Protein AF-A0A7S3BEL1-F1 (afdb_monomer_lite)

Secondary structure (DSSP, 8-state):
-PPPP---S---EEE-SS--EEEETTEEEEEEPTT-HHHHHHH---S-S-HHHHHHHHHHS---BTTB--GGG-----HHHHHHHHHHHHHHHHTS-TTT----HHHHHHHHHHHHTTSS---SPP--S---BTTB-PPPHHHHHHHHHHHHHHHHHHHHHS-HHHHHHHHHHHHHHH--SSS-HHHHHHHHHHHHHHHTTSS---HHHHHHHHHHTTSHHHHHHHHHHHHHHHHHHHHTTTPSSPPGGGGHHHHHHHHHHT-HHHHHTTTTGGG--

Organism: NCBI:txid156174

pLDDT: mean 73.39, std 24.7, range [23.53, 98.69]

Structure (mmCIF, N/CA/C/O backbone):
data_AF-A0A7S3BEL1-F1
#
_entry.id   AF-A0A7S3BEL1-F1
#
loop_
_atom_site.group_PDB
_atom_site.id
_atom_site.type_symbol
_atom_site.label_atom_id
_atom_site.label_alt_id
_atom_site.label_comp_id
_atom_site.label_asym_id
_atom_site.label_entity_id
_atom_site.label_seq_id
_atom_site.pdbx_PDB_ins_code
_atom_site.Cartn_x
_atom_site.Cartn_y
_atom_site.Cartn_z
_atom_site.occupancy
_atom_site.B_iso_or_equiv
_atom_site.auth_seq_id
_atom_site.auth_comp_id
_atom_site.auth_asym_id
_atom_site.auth_atom_id
_atom_site.pdbx_PDB_model_num
ATOM 1 N N . GLY A 1 1 ? -7.183 19.115 40.712 1.00 34.44 1 GLY A N 1
ATOM 2 C CA . GLY A 1 1 ? -6.624 18.072 41.590 1.00 34.44 1 GLY A CA 1
ATOM 3 C C . GLY A 1 1 ? -5.342 17.579 40.971 1.00 34.44 1 GLY A C 1
ATOM 4 O O . GLY A 1 1 ? -5.276 17.514 39.750 1.00 34.44 1 GLY A O 1
ATOM 5 N N . THR A 1 2 ? -4.319 17.317 41.775 1.00 23.53 2 THR A N 1
ATOM 6 C CA . THR A 1 2 ? -3.041 16.772 41.304 1.00 23.53 2 THR A CA 1
ATOM 7 C C . THR A 1 2 ? -3.294 15.417 40.627 1.00 23.53 2 THR A C 1
ATOM 9 O O . THR A 1 2 ? -3.977 14.590 41.233 1.00 23.53 2 THR A O 1
ATOM 12 N N . PRO A 1 3 ? -2.825 15.178 39.389 1.00 29.17 3 PRO A N 1
ATOM 13 C CA . PRO A 1 3 ? -3.025 13.895 38.720 1.00 29.17 3 PRO A CA 1
ATOM 14 C C . PRO A 1 3 ? -2.330 12.780 39.504 1.00 29.17 3 PRO A C 1
ATOM 16 O O . PRO A 1 3 ? -1.156 12.905 39.851 1.00 29.17 3 PRO A O 1
ATOM 19 N N . SER A 1 4 ? -3.042 11.694 39.786 1.00 31.77 4 SER A N 1
ATOM 20 C CA . SER A 1 4 ? -2.453 10.473 40.333 1.00 31.77 4 SER A CA 1
ATOM 21 C C . SER A 1 4 ? -1.706 9.726 39.228 1.00 31.77 4 SER A C 1
ATOM 23 O O . SER A 1 4 ? -2.289 9.437 38.182 1.00 31.77 4 SER A O 1
ATOM 25 N N . VAL A 1 5 ? -0.433 9.410 39.461 1.00 34.44 5 VAL A N 1
ATOM 26 C CA . VAL A 1 5 ? 0.366 8.544 38.584 1.00 34.44 5 VAL A CA 1
ATOM 27 C C . VAL A 1 5 ? 0.036 7.089 38.919 1.00 34.44 5 VAL A C 1
ATOM 29 O O . VAL A 1 5 ? 0.118 6.695 40.080 1.00 34.44 5 VAL A O 1
ATOM 32 N N . LEU A 1 6 ? -0.360 6.314 37.911 1.00 37.50 6 LEU A N 1
ATOM 33 C CA . LEU A 1 6 ? -0.613 4.875 37.998 1.00 37.50 6 LEU A CA 1
ATOM 34 C C . LEU A 1 6 ? 0.429 4.153 37.142 1.00 37.50 6 LEU A C 1
ATOM 36 O O . LEU A 1 6 ? 0.575 4.478 35.964 1.00 37.50 6 LEU A O 1
ATOM 40 N N . GLU A 1 7 ? 1.141 3.186 37.721 1.00 34.03 7 GLU A N 1
ATOM 41 C CA . GLU A 1 7 ? 1.948 2.247 36.938 1.00 34.03 7 GLU A CA 1
ATOM 42 C C . GLU A 1 7 ? 1.027 1.225 36.271 1.00 34.03 7 GLU A C 1
ATOM 44 O O . GLU A 1 7 ? 0.183 0.618 36.931 1.00 34.03 7 GLU A O 1
ATOM 49 N N . VAL A 1 8 ? 1.174 1.058 34.956 1.00 36.66 8 VAL A N 1
ATOM 50 C CA . VAL A 1 8 ? 0.414 0.089 34.161 1.00 36.66 8 VAL A CA 1
ATOM 51 C C . VAL A 1 8 ? 1.320 -0.608 33.160 1.00 36.66 8 VAL A C 1
ATOM 53 O O . VAL A 1 8 ? 2.257 -0.008 32.633 1.00 36.66 8 VAL A O 1
ATOM 56 N N . ASP A 1 9 ? 0.995 -1.861 32.853 1.00 31.86 9 ASP A N 1
ATOM 57 C CA . ASP A 1 9 ? 1.806 -2.716 31.984 1.00 31.86 9 ASP A CA 1
ATOM 58 C C . ASP A 1 9 ? 1.808 -2.261 30.504 1.00 31.86 9 ASP A C 1
ATOM 60 O O . ASP A 1 9 ? 2.708 -2.625 29.747 1.00 31.86 9 ASP A O 1
ATOM 64 N N . ALA A 1 10 ? 0.812 -1.472 30.062 1.00 34.19 10 ALA A N 1
ATOM 65 C CA . ALA A 1 10 ? 0.764 -0.817 28.744 1.00 34.19 10 ALA A CA 1
ATOM 66 C C . ALA A 1 10 ? -0.342 0.251 28.665 1.00 34.19 10 ALA A C 1
ATOM 68 O O . ALA A 1 10 ? -1.344 0.187 29.375 1.00 34.19 10 ALA A O 1
ATOM 69 N N . VAL A 1 11 ? -0.195 1.189 27.723 1.00 36.38 11 VAL A N 1
ATOM 70 C CA . VAL A 1 11 ? -1.157 2.271 27.456 1.00 36.38 11 VAL A CA 1
ATOM 71 C C . VAL A 1 11 ? -1.602 2.232 25.993 1.00 36.38 11 VAL A C 1
ATOM 73 O O . VAL A 1 11 ? -0.781 2.108 25.083 1.00 36.38 11 VAL A O 1
ATOM 76 N N . TYR A 1 12 ? -2.908 2.376 25.758 1.00 40.91 12 TYR A N 1
ATOM 77 C CA . TYR A 1 12 ? -3.478 2.576 24.424 1.00 40.91 12 TYR A CA 1
ATOM 78 C C . TYR A 1 12 ? -3.874 4.034 24.229 1.00 40.91 12 TYR A C 1
ATOM 80 O O . TYR A 1 12 ? -4.619 4.584 25.036 1.00 40.91 12 TYR A O 1
ATOM 88 N N . ASN A 1 13 ? -3.367 4.643 23.155 1.00 40.75 13 ASN A N 1
ATOM 89 C CA . ASN A 1 13 ? -3.574 6.053 22.848 1.00 40.75 13 ASN A C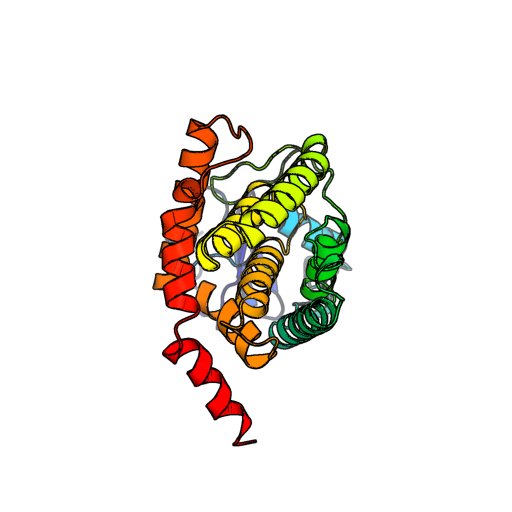A 1
ATOM 90 C C . ASN A 1 13 ? -4.684 6.225 21.800 1.00 40.75 13 ASN A C 1
ATOM 92 O O . ASN A 1 13 ? -4.539 5.777 20.656 1.00 40.75 13 ASN A O 1
ATOM 96 N N . PHE A 1 14 ? -5.763 6.898 22.195 1.00 45.03 14 PHE A N 1
ATOM 97 C CA . PHE A 1 14 ? -6.772 7.457 21.294 1.00 45.03 14 PHE A CA 1
ATOM 98 C C . PHE A 1 14 ? -6.730 8.981 21.420 1.00 45.03 14 PHE A C 1
ATOM 100 O O . PHE A 1 14 ? -6.464 9.494 22.499 1.00 45.03 14 PHE A O 1
ATOM 107 N N . VAL A 1 15 ? -7.012 9.728 20.357 1.00 37.31 15 VAL A N 1
ATOM 108 C CA . VAL A 1 15 ? -7.164 11.188 20.464 1.00 37.31 15 VAL A CA 1
ATOM 109 C C . VAL A 1 15 ? -8.657 11.483 20.420 1.00 37.31 15 VAL A C 1
ATOM 111 O O . VAL A 1 15 ? -9.301 11.147 19.433 1.00 37.31 15 VAL A O 1
ATOM 114 N N . LEU A 1 16 ? -9.218 12.040 21.492 1.00 37.66 16 LEU A N 1
ATOM 115 C CA . LEU A 1 16 ? -10.620 12.472 21.567 1.00 37.66 16 LEU A CA 1
ATOM 116 C C . LEU A 1 16 ? -10.658 13.985 21.813 1.00 37.66 16 LEU A C 1
ATOM 118 O O . LEU A 1 16 ? -9.713 14.552 22.347 1.00 37.66 16 LEU A O 1
ATOM 122 N N . SER A 1 17 ? -11.757 14.652 21.454 1.00 32.41 17 SER A N 1
ATOM 123 C CA . SER A 1 17 ? -11.919 16.111 21.624 1.00 32.41 17 SER A CA 1
ATOM 124 C C . SER A 1 17 ? -11.857 16.580 23.084 1.00 32.41 17 SER A C 1
ATOM 126 O O . SER A 1 17 ? -11.621 17.752 23.359 1.00 32.41 17 SER A O 1
ATOM 128 N N . SER A 1 18 ? -12.043 15.665 24.031 1.00 34.38 18 SER A N 1
ATOM 129 C CA . SER A 1 18 ? -11.789 15.862 25.456 1.00 34.38 18 SER A CA 1
ATOM 130 C C . SER A 1 18 ? -10.997 14.664 25.967 1.00 34.38 18 SER A C 1
ATOM 132 O O . SER A 1 18 ? -11.295 13.518 25.625 1.00 34.38 18 SER A O 1
ATOM 134 N N . GLY A 1 19 ? -9.942 14.926 26.738 1.00 37.22 19 GLY A N 1
ATOM 135 C CA . GLY A 1 19 ? -9.103 13.868 27.280 1.00 37.22 19 GLY A CA 1
ATOM 136 C C . GLY A 1 19 ? -9.845 13.100 28.366 1.00 37.22 19 GLY A C 1
ATOM 137 O O . GLY A 1 19 ? -10.249 13.676 29.372 1.00 37.22 19 GLY A O 1
ATOM 138 N N . HIS A 1 20 ? -10.015 11.804 28.164 1.00 39.12 20 HIS A N 1
ATOM 139 C CA . HIS A 1 20 ? -10.620 10.868 29.107 1.00 39.12 20 HIS A CA 1
ATOM 140 C C . HIS A 1 20 ? -9.619 9.791 29.499 1.00 39.12 20 HIS A C 1
ATOM 142 O O . HIS A 1 20 ? -8.876 9.287 28.657 1.00 39.12 20 HIS A O 1
ATOM 148 N N . ILE A 1 21 ? -9.660 9.392 30.764 1.00 39.19 21 ILE A N 1
ATOM 149 C CA . ILE A 1 21 ? -9.012 8.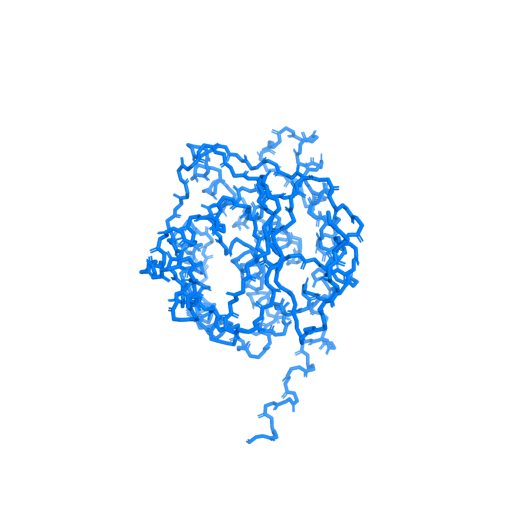181 31.254 1.00 39.19 21 ILE A CA 1
ATOM 150 C C . ILE A 1 21 ? -10.090 7.098 31.301 1.00 39.19 21 ILE A C 1
ATOM 152 O O . ILE A 1 21 ? -11.085 7.244 32.007 1.00 39.19 21 ILE A O 1
ATOM 156 N N . LEU A 1 22 ? -9.910 6.043 30.517 1.00 42.97 22 LEU A N 1
ATOM 157 C CA . LEU A 1 22 ? -10.779 4.875 30.465 1.00 42.97 22 LEU A CA 1
ATOM 158 C C . LEU A 1 22 ? -10.049 3.707 31.122 1.00 42.97 22 LEU A C 1
ATOM 160 O O . LEU A 1 22 ? -8.858 3.525 30.902 1.00 42.97 22 LEU A O 1
ATOM 164 N N . GLU A 1 23 ? -10.750 2.892 31.898 1.00 38.41 23 GLU A N 1
ATOM 165 C CA . GLU A 1 23 ? -10.209 1.627 32.392 1.00 38.41 23 GLU A CA 1
ATOM 166 C C . GLU A 1 23 ? -10.866 0.483 31.613 1.00 38.41 23 GLU A C 1
ATOM 168 O O . GLU A 1 23 ? -12.089 0.335 31.628 1.00 38.41 23 GLU A O 1
ATOM 173 N N . ILE A 1 24 ? -10.057 -0.296 30.893 1.00 45.06 24 ILE A N 1
ATOM 174 C CA . ILE A 1 24 ? -10.490 -1.446 30.091 1.00 45.06 24 ILE A CA 1
ATOM 175 C C . ILE A 1 24 ? -9.778 -2.673 30.655 1.00 45.06 24 ILE A C 1
ATOM 177 O O . ILE A 1 24 ? -8.574 -2.809 30.473 1.00 45.06 24 ILE A O 1
ATOM 181 N N . ASP A 1 25 ? -10.497 -3.551 31.355 1.00 34.16 25 ASP A N 1
ATOM 182 C CA . ASP A 1 25 ? -9.957 -4.777 31.970 1.00 34.16 25 ASP A CA 1
ATOM 183 C C . ASP A 1 25 ? -8.661 -4.560 32.784 1.00 34.16 25 ASP A C 1
ATOM 185 O O . ASP A 1 25 ? -7.675 -5.271 32.595 1.00 34.16 25 ASP A O 1
ATOM 189 N N . SER A 1 26 ? -8.659 -3.563 33.679 1.00 39.09 26 SER A N 1
ATOM 190 C CA . SER A 1 26 ? -7.504 -3.146 34.504 1.00 39.09 26 SER A CA 1
ATOM 191 C C . SER A 1 26 ? -6.375 -2.426 33.753 1.00 39.09 26 SER A C 1
ATOM 193 O O . SER A 1 26 ? -5.355 -2.091 34.351 1.00 39.09 26 SER A O 1
ATOM 195 N N . TRP A 1 27 ? -6.559 -2.128 32.463 1.00 37.53 27 TRP A N 1
ATOM 196 C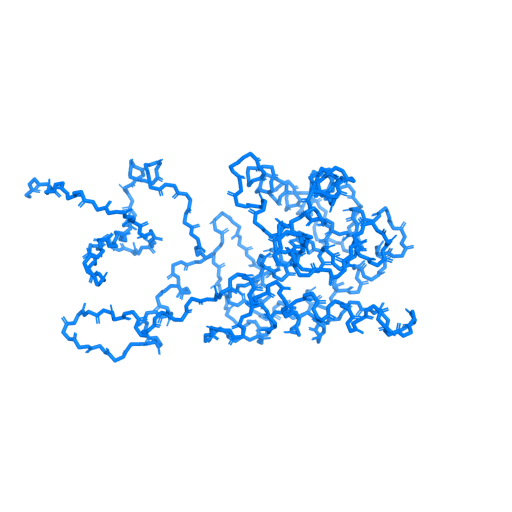 CA . TRP A 1 27 ? -5.642 -1.303 31.676 1.00 37.53 27 TRP A CA 1
ATOM 197 C C . TRP A 1 27 ? -6.141 0.134 31.612 1.00 37.53 27 TRP A C 1
ATOM 199 O O . TRP A 1 27 ? -7.275 0.397 31.204 1.00 37.53 27 TRP A O 1
ATOM 209 N N . LEU A 1 28 ? -5.261 1.075 31.945 1.00 39.53 28 LEU A N 1
ATOM 210 C CA . LEU A 1 28 ? -5.541 2.497 31.818 1.00 39.53 28 LEU A CA 1
ATOM 211 C C . LEU A 1 28 ? -5.356 2.930 30.355 1.00 39.53 28 LEU A C 1
ATOM 213 O O . LEU A 1 28 ? -4.247 3.018 29.830 1.00 39.53 28 LEU A O 1
ATOM 217 N N . CYS A 1 29 ? -6.461 3.196 29.678 1.00 45.75 29 CYS A N 1
ATOM 218 C CA . CYS A 1 29 ? -6.500 3.759 28.340 1.00 45.75 29 CYS A CA 1
ATOM 219 C C . CYS A 1 29 ? -6.634 5.276 28.453 1.00 45.75 29 CYS A C 1
ATOM 221 O O . CYS A 1 29 ? -7.643 5.795 28.925 1.00 45.75 29 CYS A O 1
ATOM 223 N N . VAL A 1 30 ? -5.608 6.003 28.022 1.00 40.97 30 VAL A N 1
ATOM 224 C CA . VAL A 1 30 ? -5.632 7.465 28.033 1.00 40.97 30 VAL A CA 1
ATOM 225 C C . VAL A 1 30 ? -6.037 7.927 26.649 1.00 40.97 30 VAL A C 1
ATOM 227 O O . VAL A 1 30 ? -5.351 7.669 25.660 1.00 40.97 30 VAL A O 1
ATOM 230 N N . THR A 1 31 ? -7.163 8.621 26.583 1.00 47.53 31 THR A N 1
ATOM 231 C CA . THR A 1 31 ? -7.504 9.395 25.403 1.00 47.53 31 THR A CA 1
ATOM 232 C C . THR A 1 31 ? -6.882 10.777 25.573 1.00 47.53 31 THR A C 1
ATOM 234 O O . THR A 1 31 ? -7.179 11.487 26.536 1.00 47.53 31 THR A O 1
ATOM 237 N N . LEU A 1 32 ? -5.923 11.130 24.718 1.00 42.47 32 LEU A N 1
ATOM 238 C CA . LEU A 1 32 ? -5.309 12.450 24.759 1.00 42.47 32 LEU A CA 1
ATOM 239 C C . LEU A 1 32 ? -6.323 13.446 24.199 1.00 42.47 32 LEU A C 1
ATOM 241 O O . LEU A 1 32 ? -6.750 13.338 23.050 1.00 42.47 32 LEU A O 1
ATOM 245 N N . GLY A 1 33 ? -6.734 14.379 25.055 1.00 35.97 33 GLY A N 1
ATOM 246 C CA . GLY A 1 33 ? -7.415 15.591 24.628 1.00 35.97 33 GLY A CA 1
ATOM 247 C C . GLY A 1 33 ? -6.448 16.495 23.878 1.00 35.97 33 GLY A C 1
ATOM 248 O O . GLY A 1 33 ? -5.233 16.410 24.083 1.00 35.97 33 GLY A O 1
ATOM 249 N N . ASP A 1 34 ? -6.987 17.374 23.042 1.00 33.94 34 ASP A N 1
ATOM 250 C CA . ASP A 1 34 ? -6.206 18.431 22.402 1.00 33.94 34 ASP A CA 1
ATOM 251 C C . ASP A 1 34 ? -5.443 19.238 23.483 1.00 33.94 34 ASP A C 1
ATOM 253 O O . ASP A 1 34 ? -6.046 19.679 24.467 1.00 33.94 34 ASP A O 1
ATOM 257 N N . GLY A 1 35 ? -4.111 19.356 23.363 1.00 35.72 35 GLY A N 1
ATOM 258 C CA . GLY A 1 35 ? -3.256 20.114 24.299 1.00 35.72 35 GLY A CA 1
ATOM 259 C C . GLY A 1 35 ? -2.406 19.329 25.321 1.00 35.72 35 GLY A C 1
ATOM 260 O O . GLY A 1 35 ? -1.919 19.933 26.278 1.00 35.72 35 GLY A O 1
ATOM 261 N N . ARG A 1 36 ? -2.203 18.011 25.164 1.00 39.59 36 ARG A N 1
ATOM 262 C CA . ARG A 1 36 ? -1.275 17.198 25.998 1.00 39.59 36 ARG A CA 1
ATOM 263 C C . ARG A 1 36 ? -0.158 16.542 25.181 1.00 39.59 36 ARG A C 1
ATOM 265 O O . ARG A 1 36 ? 0.005 15.320 25.172 1.00 39.59 36 ARG A O 1
ATOM 272 N N . ASP A 1 37 ? 0.604 17.377 24.479 1.00 45.19 37 ASP A N 1
ATOM 273 C CA . ASP A 1 37 ? 1.737 16.962 23.637 1.00 45.19 37 ASP A CA 1
ATOM 274 C C . ASP A 1 37 ? 2.871 16.305 24.447 1.00 45.19 37 ASP A C 1
ATOM 276 O O . ASP A 1 37 ? 3.549 15.404 23.959 1.00 45.19 37 ASP A O 1
ATOM 280 N N . ASP A 1 38 ? 2.997 16.670 25.726 1.00 42.28 38 ASP A N 1
ATOM 281 C CA . ASP A 1 38 ? 3.975 16.157 26.693 1.00 42.28 38 ASP A CA 1
ATOM 282 C C . ASP A 1 38 ? 3.895 14.638 26.927 1.00 42.28 38 ASP A C 1
ATOM 284 O O . ASP A 1 38 ? 4.908 13.978 27.175 1.00 42.28 38 ASP A O 1
ATOM 288 N N . LEU A 1 39 ? 2.689 14.074 26.848 1.00 37.91 39 LEU A N 1
ATOM 289 C CA . LEU A 1 39 ? 2.442 12.641 27.029 1.00 37.91 39 LEU A CA 1
ATOM 290 C C . LEU A 1 39 ? 2.541 11.857 25.715 1.00 37.91 39 LEU A C 1
ATOM 292 O O . LEU A 1 39 ? 2.770 10.647 25.731 1.00 37.91 39 LEU A O 1
ATOM 296 N N . ARG A 1 40 ? 2.400 12.528 24.568 1.00 42.56 40 ARG A N 1
ATOM 297 C CA . ARG A 1 40 ? 2.450 11.898 23.242 1.00 42.56 40 ARG A CA 1
ATOM 298 C C . ARG A 1 40 ? 3.839 11.338 22.931 1.00 42.56 40 ARG A C 1
ATOM 300 O O . ARG A 1 40 ? 3.942 10.240 22.387 1.00 42.56 40 ARG A O 1
ATOM 307 N N . ASP A 1 41 ? 4.881 12.049 23.354 1.00 41.84 41 ASP A N 1
ATOM 308 C CA . ASP A 1 41 ? 6.279 11.639 23.186 1.00 41.84 41 ASP A CA 1
ATOM 309 C C . ASP A 1 41 ? 6.678 10.476 24.110 1.00 41.84 41 ASP A C 1
ATOM 311 O O . ASP A 1 41 ? 7.560 9.688 23.771 1.00 41.84 41 ASP A O 1
ATOM 315 N N . GLN A 1 42 ? 5.994 10.318 25.250 1.00 37.00 42 GLN A N 1
ATOM 316 C CA . GLN A 1 42 ? 6.255 9.246 26.221 1.00 37.00 42 GLN A CA 1
ATOM 317 C C . GLN A 1 42 ? 5.554 7.928 25.861 1.00 37.00 42 GLN A C 1
ATOM 319 O O . GLN A 1 42 ? 6.073 6.853 26.152 1.00 37.00 42 GLN A O 1
ATOM 324 N N . LEU A 1 43 ? 4.381 7.995 25.223 1.00 37.91 43 LEU A N 1
ATOM 325 C CA . LEU A 1 43 ? 3.522 6.829 24.963 1.00 37.91 43 LEU A CA 1
ATOM 326 C C . LEU A 1 43 ? 3.763 6.156 23.597 1.00 37.91 43 LEU A C 1
ATOM 328 O O . LEU A 1 43 ? 3.231 5.075 23.336 1.00 37.91 43 LEU A O 1
ATOM 332 N N . GLY A 1 44 ? 4.577 6.759 22.728 1.00 37.62 44 GLY A N 1
ATOM 333 C CA . GLY A 1 44 ? 4.889 6.229 21.398 1.00 37.62 44 GLY A CA 1
ATOM 334 C C . GLY A 1 44 ? 3.746 6.369 20.371 1.00 37.62 44 GLY A C 1
ATOM 335 O O . GLY A 1 44 ? 2.641 6.817 20.690 1.00 37.62 44 GLY A O 1
ATOM 336 N N . PRO A 1 45 ? 3.995 6.031 19.088 1.00 36.31 45 PRO A N 1
ATOM 337 C CA . PRO A 1 45 ? 3.061 6.319 18.001 1.00 36.31 45 PRO A CA 1
ATOM 338 C C . PRO A 1 45 ? 1.799 5.440 18.067 1.00 36.31 45 PRO A C 1
ATOM 340 O O . PRO A 1 45 ? 1.878 4.209 18.090 1.00 36.31 45 PRO A O 1
ATOM 343 N N . SER A 1 46 ? 0.625 6.083 18.049 1.00 41.59 46 SER A N 1
ATOM 344 C CA . SER A 1 46 ? -0.694 5.435 18.032 1.00 41.59 46 SER A CA 1
ATOM 345 C C . SER A 1 46 ? -0.855 4.478 16.841 1.00 41.59 46 SER A C 1
ATOM 347 O O . SER A 1 46 ? -0.352 4.726 15.744 1.00 41.59 46 SER A O 1
ATOM 349 N N . ARG A 1 47 ? -1.589 3.374 17.042 1.00 39.12 47 ARG A N 1
ATOM 350 C CA . ARG A 1 47 ? -1.800 2.320 16.026 1.00 39.12 47 ARG A CA 1
ATOM 351 C C . ARG A 1 47 ? -3.113 2.428 15.236 1.00 39.12 47 ARG A C 1
ATOM 353 O O . ARG A 1 47 ? -3.394 1.526 14.454 1.00 39.12 47 ARG A O 1
ATOM 360 N N . PHE A 1 48 ? -3.880 3.506 15.397 1.00 38.62 48 PHE A N 1
ATOM 361 C CA . PHE A 1 48 ? -5.128 3.730 14.656 1.00 38.62 48 PHE A CA 1
ATOM 362 C C . PHE A 1 48 ? -5.094 5.020 13.834 1.00 38.62 48 PHE A C 1
ATOM 364 O O . PHE A 1 48 ? -4.392 5.972 14.179 1.00 38.62 48 PHE A O 1
ATOM 371 N N . SER A 1 49 ? -5.818 4.988 12.715 1.00 36.34 49 SER A N 1
ATOM 372 C CA . SER A 1 49 ? -5.730 5.896 11.568 1.00 36.34 49 SER A CA 1
ATOM 373 C C . SER A 1 49 ? -6.632 7.133 11.655 1.00 36.34 49 SER A C 1
ATOM 375 O O . SER A 1 49 ? -6.306 8.114 10.999 1.00 36.34 49 SER A O 1
ATOM 377 N N . SER A 1 50 ? -7.674 7.170 12.498 1.00 38.25 50 SER A N 1
ATOM 378 C CA . SER A 1 50 ? -8.351 8.430 12.854 1.00 38.25 50 SER A CA 1
ATOM 379 C C . SER A 1 50 ? -9.154 8.345 14.172 1.00 38.25 50 SER A C 1
ATOM 381 O O . SER A 1 50 ? -9.675 7.277 14.509 1.00 38.25 50 SER A O 1
ATOM 383 N N . PRO A 1 51 ? -9.303 9.464 14.915 1.00 38.72 51 PRO A N 1
ATOM 384 C CA . PRO A 1 51 ? -10.239 9.605 16.040 1.00 38.72 51 PRO A CA 1
ATOM 385 C C . PRO A 1 51 ? -11.677 9.181 15.729 1.00 38.72 51 PRO A C 1
ATOM 387 O O . PRO A 1 51 ? -12.333 8.563 16.563 1.00 38.72 51 PRO A O 1
ATOM 390 N N . ALA A 1 52 ? -12.158 9.479 14.518 1.00 41.03 52 ALA A N 1
ATOM 391 C CA . ALA A 1 52 ? -13.518 9.176 14.085 1.00 41.03 52 ALA A CA 1
ATOM 392 C C . ALA A 1 52 ? -13.747 7.667 13.909 1.00 41.03 52 ALA A C 1
ATOM 394 O O . ALA A 1 52 ? -14.765 7.153 14.365 1.00 41.03 52 ALA A O 1
ATOM 395 N N . ALA A 1 53 ? -12.775 6.945 13.340 1.00 41.94 53 ALA A N 1
ATOM 396 C CA . ALA A 1 53 ? -12.831 5.488 13.216 1.00 41.94 53 ALA A CA 1
ATOM 397 C C . ALA A 1 53 ? -12.773 4.799 14.589 1.00 41.94 53 ALA A C 1
ATOM 399 O O . ALA A 1 53 ? -13.488 3.828 14.825 1.00 41.94 53 ALA A O 1
ATOM 400 N N . ALA A 1 54 ? -11.977 5.335 15.524 1.00 43.59 54 ALA A N 1
ATOM 401 C CA . ALA A 1 54 ? -11.954 4.854 16.904 1.00 43.59 54 ALA A CA 1
ATOM 402 C C . ALA A 1 54 ? -13.301 5.080 17.615 1.00 43.59 54 ALA A C 1
ATOM 404 O O . ALA A 1 54 ? -13.801 4.166 18.265 1.00 43.59 54 ALA A O 1
ATOM 405 N N . LEU A 1 55 ? -13.919 6.257 17.449 1.00 43.53 55 LEU A N 1
ATOM 406 C CA . LEU A 1 55 ? -15.258 6.562 17.968 1.00 43.53 55 LEU A CA 1
ATOM 407 C C . LEU A 1 55 ? -16.330 5.645 17.369 1.00 43.53 55 LEU A C 1
ATOM 409 O O . LEU A 1 55 ? -17.141 5.096 18.109 1.00 43.53 55 LEU A O 1
ATOM 413 N N . GLN A 1 56 ? -16.326 5.444 16.051 1.00 42.91 56 GLN A N 1
ATOM 414 C CA . GLN A 1 56 ? -17.278 4.556 15.383 1.00 42.91 56 GLN A CA 1
ATOM 415 C C . GLN A 1 56 ? -17.118 3.103 15.838 1.00 42.91 56 GLN A C 1
ATOM 417 O O . GLN A 1 56 ? -18.126 2.463 16.107 1.00 42.91 56 GLN A O 1
ATOM 422 N N . LEU A 1 57 ? -15.890 2.601 16.025 1.00 40.06 57 LEU A N 1
ATOM 423 C CA . LEU A 1 57 ? -15.660 1.269 16.600 1.00 40.06 57 LEU A CA 1
ATOM 424 C C . LEU A 1 57 ? -16.189 1.179 18.036 1.00 40.06 57 LEU A C 1
ATOM 426 O O . LEU A 1 57 ? -16.868 0.220 18.387 1.00 40.06 57 LEU A O 1
ATOM 430 N N . VAL A 1 58 ? -15.936 2.188 18.869 1.00 41.28 58 VAL A N 1
ATOM 431 C CA . VAL A 1 58 ? -16.438 2.225 20.252 1.00 41.28 58 VAL A CA 1
ATOM 432 C C . VAL A 1 58 ? -17.971 2.239 20.297 1.00 41.28 58 VAL A C 1
ATOM 434 O O . VAL A 1 58 ? -18.562 1.551 21.127 1.00 41.28 58 VAL A O 1
ATOM 437 N N . HIS A 1 59 ? -18.619 2.970 19.388 1.00 40.03 59 HIS A N 1
ATOM 438 C CA . HIS A 1 59 ? -20.079 3.059 19.315 1.00 40.03 59 HIS A CA 1
ATOM 439 C C . HIS A 1 59 ? -20.743 1.850 18.645 1.00 40.03 59 HIS A C 1
ATOM 441 O O . HIS A 1 59 ? -21.845 1.479 19.040 1.00 40.03 59 HIS A O 1
ATOM 447 N N . ALA A 1 60 ? -20.096 1.231 17.657 1.00 37.84 60 ALA A N 1
ATOM 448 C CA . ALA A 1 60 ? -20.641 0.092 16.922 1.00 37.84 60 ALA A CA 1
ATOM 449 C C . ALA A 1 60 ? -20.476 -1.243 17.668 1.00 37.84 60 ALA A C 1
ATOM 451 O O . ALA A 1 60 ? -21.266 -2.157 17.447 1.00 37.84 60 ALA A O 1
ATOM 452 N N . SER A 1 61 ? -19.480 -1.361 18.557 1.00 39.66 61 SER A N 1
ATOM 453 C CA . SER A 1 61 ? -19.049 -2.669 19.086 1.00 39.66 61 SER A CA 1
ATOM 454 C C . SER A 1 61 ? -19.509 -2.993 20.512 1.00 39.66 61 SER A C 1
ATOM 456 O O . SER A 1 61 ? -19.229 -4.091 20.990 1.00 39.66 61 SER A O 1
ATOM 458 N N . ALA A 1 62 ? -20.175 -2.090 21.239 1.00 40.16 62 ALA A N 1
ATOM 459 C CA . ALA A 1 62 ? -20.381 -2.285 22.676 1.00 40.16 62 ALA A CA 1
ATOM 460 C C . ALA A 1 62 ? -21.854 -2.292 23.103 1.00 40.16 62 ALA A C 1
ATOM 462 O O . ALA A 1 62 ? -22.539 -1.270 23.100 1.00 40.16 62 ALA A O 1
ATOM 463 N N . ALA A 1 63 ? -22.289 -3.441 23.626 1.00 36.81 63 ALA A N 1
ATOM 464 C CA . ALA A 1 63 ? -23.216 -3.451 24.748 1.00 36.81 63 ALA A CA 1
ATOM 465 C C . ALA A 1 63 ? -22.576 -2.630 25.882 1.00 36.81 63 ALA A C 1
ATOM 467 O O . ALA A 1 63 ? -21.582 -3.033 26.485 1.00 36.81 63 ALA A O 1
ATOM 468 N N . PHE A 1 64 ? -23.093 -1.424 26.087 1.00 37.94 64 PHE A N 1
ATOM 469 C CA . PHE A 1 64 ? -22.573 -0.452 27.037 1.00 37.94 64 PHE A CA 1
ATOM 470 C C . PHE A 1 64 ? -23.179 -0.727 28.419 1.00 37.94 64 PHE A C 1
ATOM 472 O O . PHE A 1 64 ? -24.262 -0.238 28.735 1.00 37.94 64 PHE A O 1
ATOM 479 N N . GLU A 1 65 ? -22.504 -1.515 29.257 1.00 37.66 65 GLU A N 1
ATOM 480 C CA . GLU A 1 65 ? -22.896 -1.691 30.662 1.00 37.66 65 GLU A CA 1
ATOM 481 C C . GLU A 1 65 ? -22.044 -0.790 31.565 1.00 37.66 65 GLU A C 1
ATOM 483 O O . GLU A 1 65 ? -20.845 -0.996 31.753 1.00 37.66 65 GLU A O 1
ATOM 488 N N . GLY A 1 66 ? -22.669 0.248 32.129 1.00 39.34 66 GLY A N 1
ATOM 489 C CA . GLY A 1 66 ? -22.070 1.060 33.193 1.00 39.34 66 GLY A CA 1
ATOM 490 C C . GLY A 1 66 ? -20.820 1.863 32.809 1.00 39.34 66 GLY A C 1
ATOM 491 O O . GLY A 1 66 ? -20.005 2.146 33.684 1.00 39.34 66 GLY A O 1
ATOM 492 N N . GLY A 1 67 ? -20.638 2.229 31.534 1.00 37.19 67 GLY A N 1
ATOM 493 C CA . GLY A 1 67 ? -19.490 3.040 31.098 1.00 37.19 67 GLY A CA 1
ATOM 494 C C . GLY A 1 67 ? -18.207 2.258 30.806 1.00 37.19 67 GLY A C 1
ATOM 495 O O . GLY A 1 67 ? -17.152 2.870 30.659 1.00 37.19 67 GLY A O 1
ATOM 496 N N . ARG A 1 68 ? -18.274 0.923 30.730 1.00 34.69 68 ARG A N 1
ATOM 497 C CA . ARG A 1 68 ? -17.122 0.042 30.490 1.00 34.69 68 ARG A CA 1
ATOM 498 C C . ARG A 1 68 ? -17.205 -0.596 29.104 1.00 34.69 68 ARG A C 1
ATOM 500 O O . ARG A 1 68 ? -18.246 -1.125 28.729 1.00 34.69 68 ARG A O 1
ATOM 507 N N . ILE A 1 69 ? -16.097 -0.577 28.361 1.00 38.03 69 ILE A N 1
ATOM 508 C CA . ILE A 1 69 ? -15.936 -1.349 27.121 1.00 38.03 69 ILE A CA 1
ATOM 509 C C . ILE A 1 69 ? -15.216 -2.643 27.496 1.00 38.03 69 ILE A C 1
ATOM 511 O O . ILE A 1 69 ? -14.120 -2.589 28.045 1.00 38.03 69 ILE A O 1
ATOM 515 N N . THR A 1 70 ? -15.820 -3.800 27.240 1.00 36.09 70 THR A N 1
ATOM 516 C CA . THR A 1 70 ? -15.212 -5.100 27.565 1.00 36.09 70 THR A CA 1
ATOM 517 C C . THR A 1 70 ? -14.331 -5.593 26.415 1.00 36.09 70 THR A C 1
ATOM 519 O O . THR A 1 70 ? -14.583 -5.289 25.248 1.00 36.09 70 THR A O 1
ATOM 522 N N . LYS A 1 71 ? -13.308 -6.408 26.704 1.00 35.00 71 LYS A N 1
ATOM 523 C CA . LYS A 1 71 ? -12.427 -7.030 25.691 1.00 35.00 71 LYS A CA 1
ATOM 524 C C . LYS A 1 71 ? -13.162 -7.808 24.594 1.00 35.00 71 LYS A C 1
ATOM 526 O O . LYS A 1 71 ? -12.624 -7.945 23.499 1.00 35.00 71 LYS A O 1
ATOM 531 N N . ALA A 1 72 ? -14.386 -8.273 24.848 1.00 33.81 72 ALA A N 1
ATOM 532 C CA . ALA A 1 72 ? -15.227 -8.923 23.842 1.00 33.81 72 ALA A CA 1
ATOM 533 C C . ALA A 1 72 ? -15.634 -7.984 22.686 1.00 33.81 72 ALA A C 1
ATOM 535 O O . ALA A 1 72 ? -15.881 -8.466 21.583 1.00 33.81 72 ALA A O 1
ATOM 536 N N . ALA A 1 73 ? -15.658 -6.666 22.920 1.00 35.75 73 ALA A N 1
ATOM 537 C CA . ALA A 1 73 ? -16.003 -5.650 21.924 1.00 35.75 73 ALA A CA 1
ATOM 538 C C . ALA A 1 73 ? -14.835 -5.290 20.985 1.00 35.75 73 ALA A C 1
ATOM 540 O O . ALA A 1 73 ? -15.057 -4.782 19.893 1.00 35.75 73 ALA A O 1
ATOM 541 N N . PHE A 1 74 ? -13.583 -5.564 21.371 1.00 36.16 74 PHE A N 1
ATOM 542 C CA . PHE A 1 74 ? -12.415 -5.303 20.526 1.00 36.16 74 PHE A CA 1
ATOM 543 C C . PHE A 1 74 ? -11.911 -6.597 19.889 1.00 36.16 74 PHE A C 1
ATOM 545 O O . PHE A 1 74 ? -10.991 -7.247 20.397 1.00 36.16 74 PHE A O 1
ATOM 552 N N . ARG A 1 75 ? -12.456 -6.954 18.721 1.00 40.81 75 ARG A N 1
ATOM 553 C CA . ARG A 1 75 ? -11.804 -7.958 17.873 1.00 40.81 75 ARG A CA 1
ATOM 554 C C . ARG A 1 75 ? -10.545 -7.353 17.264 1.00 40.81 75 ARG A C 1
ATOM 556 O O . ARG A 1 75 ? -10.580 -6.553 16.331 1.00 40.81 75 ARG A O 1
ATOM 563 N N . ARG A 1 76 ? -9.392 -7.702 17.833 1.00 41.50 76 ARG A N 1
ATOM 564 C CA . ARG A 1 76 ? -8.103 -7.373 17.227 1.00 41.50 76 ARG A CA 1
ATOM 565 C C . ARG A 1 76 ? -7.825 -8.327 16.082 1.00 41.50 76 ARG A C 1
ATOM 567 O O . ARG A 1 76 ? -7.762 -9.534 16.300 1.00 41.50 76 ARG A O 1
ATOM 574 N N . GLY A 1 77 ? -7.534 -7.779 14.907 1.00 50.44 77 GLY A N 1
ATOM 575 C CA . GLY A 1 77 ? -6.970 -8.573 13.825 1.00 50.44 77 GLY A CA 1
ATOM 576 C C . GLY A 1 77 ? -5.670 -9.249 14.259 1.00 50.44 77 GLY A C 1
ATOM 577 O O . GLY A 1 77 ? -4.734 -8.586 14.715 1.00 50.44 77 GLY A O 1
ATOM 578 N N . ASN A 1 78 ? -5.611 -10.574 14.142 1.00 60.81 78 ASN A N 1
ATOM 579 C CA . ASN A 1 78 ? -4.389 -11.330 14.378 1.00 60.81 78 ASN A CA 1
ATOM 580 C C . ASN A 1 78 ? -3.442 -11.113 13.190 1.00 60.81 78 ASN A C 1
ATOM 582 O O . ASN A 1 78 ? -3.712 -11.581 12.087 1.00 60.81 78 ASN A O 1
ATOM 586 N N . ALA A 1 79 ? -2.319 -10.428 13.421 1.00 63.19 79 ALA A N 1
ATOM 587 C CA . ALA A 1 79 ? -1.366 -10.072 12.370 1.00 63.19 79 ALA A CA 1
ATOM 588 C C . ALA A 1 79 ? -0.819 -11.284 11.590 1.00 63.19 79 ALA A C 1
ATOM 590 O O . ALA A 1 79 ? -0.551 -11.159 10.397 1.00 63.19 79 ALA A O 1
ATOM 591 N N . SER A 1 80 ? -0.682 -12.446 12.238 1.00 62.03 80 SER A N 1
ATOM 592 C CA . SER A 1 80 ? -0.251 -13.679 11.571 1.00 62.03 80 SER A CA 1
ATOM 593 C C . SER A 1 80 ? -1.349 -14.234 10.656 1.00 62.03 80 SER A C 1
ATOM 595 O O . SER A 1 80 ? -1.074 -14.593 9.513 1.00 62.03 80 SER A O 1
ATOM 597 N N . LEU A 1 81 ? -2.614 -14.207 11.098 1.00 67.94 81 LEU A N 1
ATOM 598 C CA . LEU A 1 81 ? -3.753 -14.597 10.255 1.00 67.94 81 LEU A CA 1
ATOM 599 C C . LEU A 1 81 ? -3.959 -13.626 9.086 1.00 67.94 81 LEU A C 1
ATOM 601 O O . LEU A 1 81 ? -4.207 -14.074 7.970 1.00 67.94 81 LEU A O 1
ATOM 605 N N . THR A 1 82 ? -3.803 -12.319 9.316 1.00 75.19 82 THR A N 1
ATOM 606 C CA . THR A 1 82 ? -3.819 -11.303 8.253 1.00 75.19 82 THR A CA 1
ATOM 607 C C . THR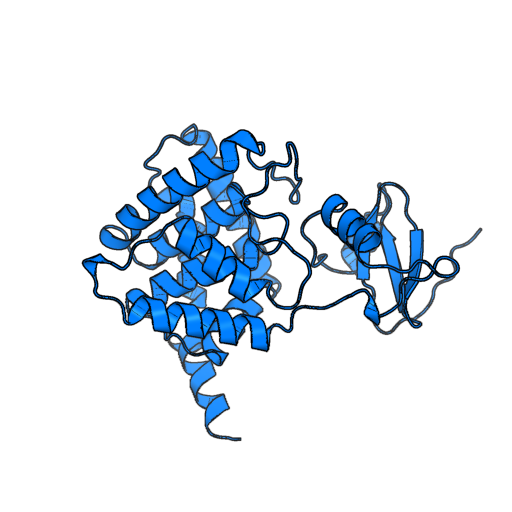 A 1 82 ? -2.767 -11.613 7.187 1.00 75.19 82 THR A C 1
ATOM 609 O O . THR A 1 82 ? -3.113 -11.721 6.013 1.00 75.19 82 THR A O 1
ATOM 612 N N . ALA A 1 83 ? -1.506 -11.815 7.587 1.00 78.00 83 ALA A N 1
ATOM 613 C CA . ALA A 1 83 ? -0.433 -12.138 6.650 1.00 78.00 83 ALA A CA 1
ATOM 614 C C . ALA A 1 83 ? -0.692 -13.464 5.920 1.00 78.00 83 ALA A C 1
ATOM 616 O O . ALA A 1 83 ? -0.506 -13.536 4.713 1.00 78.00 83 ALA A O 1
ATOM 617 N N . SER A 1 84 ? -1.196 -14.487 6.614 1.00 80.75 84 SER A N 1
ATOM 618 C CA . SER A 1 84 ? -1.547 -15.776 6.006 1.00 80.75 84 SER A CA 1
ATOM 619 C C . SER A 1 84 ? -2.628 -15.657 4.932 1.00 80.75 84 SER A C 1
ATOM 621 O O . SER A 1 84 ? -2.454 -16.149 3.817 1.00 80.75 84 SER A O 1
ATOM 623 N N . ARG A 1 85 ? -3.713 -14.927 5.205 1.00 89.19 85 ARG A N 1
ATOM 624 C CA . ARG A 1 85 ? -4.792 -14.712 4.226 1.00 89.19 85 ARG A CA 1
ATOM 625 C C . ARG A 1 85 ? -4.332 -13.891 3.032 1.00 89.19 85 ARG A C 1
ATOM 627 O O . ARG A 1 85 ? -4.666 -14.220 1.898 1.00 89.19 85 ARG A O 1
ATOM 634 N N . GLN A 1 86 ? -3.561 -12.837 3.281 1.00 92.25 86 GLN A N 1
ATOM 635 C CA . GLN A 1 86 ? -3.015 -12.004 2.216 1.00 92.25 86 GLN A CA 1
ATOM 636 C C . GLN A 1 86 ? -2.007 -12.775 1.358 1.00 92.25 86 GLN A C 1
ATOM 638 O O . GLN A 1 86 ? -2.095 -12.710 0.137 1.00 92.25 86 GLN A O 1
ATOM 643 N N . ALA A 1 87 ? -1.128 -13.576 1.963 1.00 92.62 87 ALA A N 1
ATOM 644 C CA . ALA A 1 87 ? -0.212 -14.459 1.244 1.00 92.62 87 ALA A CA 1
ATOM 645 C C . ALA A 1 87 ? -0.973 -15.479 0.381 1.00 92.62 87 ALA A C 1
ATOM 647 O O . ALA A 1 87 ? -0.652 -15.638 -0.793 1.00 92.62 87 ALA A O 1
ATOM 648 N N . GLY A 1 88 ? -2.044 -16.085 0.908 1.00 93.62 88 GLY A N 1
ATOM 649 C CA . GLY A 1 88 ? -2.919 -16.970 0.133 1.00 93.62 88 GLY A CA 1
ATOM 650 C C . GLY A 1 88 ? -3.599 -16.268 -1.050 1.00 93.62 88 GLY A C 1
ATOM 651 O O . GLY A 1 88 ? -3.669 -16.828 -2.143 1.00 93.62 88 GLY A O 1
ATOM 652 N N . ALA A 1 89 ? -4.051 -15.023 -0.871 1.00 95.56 89 ALA A N 1
ATOM 653 C CA . ALA A 1 89 ? -4.617 -14.222 -1.956 1.00 95.56 89 ALA A CA 1
ATOM 654 C C . ALA A 1 89 ? -3.565 -13.850 -3.020 1.00 95.56 89 ALA A C 1
ATOM 656 O O . ALA A 1 89 ? -3.866 -13.867 -4.214 1.00 95.56 89 ALA A O 1
ATOM 657 N N . ILE A 1 90 ? -2.329 -13.556 -2.602 1.00 97.31 90 ILE A N 1
ATOM 658 C CA . ILE A 1 90 ? -1.199 -13.308 -3.507 1.00 97.31 90 ILE A CA 1
ATOM 659 C C . ILE A 1 90 ? -0.873 -14.576 -4.299 1.00 97.31 90 ILE A C 1
ATOM 661 O O . ILE A 1 90 ? -0.797 -14.511 -5.522 1.00 97.31 90 ILE A O 1
ATOM 665 N N . ASP A 1 91 ? -0.726 -15.727 -3.641 1.00 96.19 91 ASP A N 1
ATOM 666 C CA . ASP A 1 91 ? -0.450 -17.006 -4.306 1.00 96.19 91 ASP A CA 1
ATOM 667 C C . ASP A 1 91 ? -1.544 -17.355 -5.328 1.00 96.19 91 ASP A C 1
ATOM 669 O O . ASP A 1 91 ? -1.243 -17.670 -6.479 1.00 96.19 91 ASP A O 1
ATOM 673 N N . ALA A 1 92 ? -2.819 -17.197 -4.958 1.00 95.75 92 ALA A N 1
ATOM 674 C CA . ALA A 1 92 ? -3.938 -17.398 -5.876 1.00 95.75 92 ALA A CA 1
ATOM 675 C C . ALA A 1 92 ? -3.856 -16.474 -7.105 1.00 95.75 92 ALA A C 1
ATOM 677 O O . ALA A 1 92 ? -4.023 -16.937 -8.233 1.00 95.75 92 ALA A O 1
ATOM 678 N N . PHE A 1 93 ? -3.543 -15.189 -6.908 1.00 95.88 93 PHE A N 1
ATOM 679 C CA . PHE A 1 93 ? -3.357 -14.236 -8.004 1.00 95.88 93 PHE A CA 1
ATOM 680 C C . PHE A 1 93 ? -2.160 -14.602 -8.897 1.00 95.88 93 PHE A C 1
ATOM 682 O O . PHE A 1 93 ? -2.258 -14.558 -10.123 1.00 95.88 93 PHE A O 1
ATOM 689 N N . LEU A 1 94 ? -1.030 -15.006 -8.311 1.00 95.50 94 LEU A N 1
ATOM 690 C CA . LEU A 1 94 ? 0.176 -15.385 -9.054 1.00 95.50 94 LEU A CA 1
ATOM 691 C C . LEU A 1 94 ? 0.006 -16.684 -9.852 1.00 95.50 94 LEU A C 1
ATOM 693 O O . LEU A 1 94 ? 0.769 -16.918 -10.789 1.00 95.50 94 LEU A O 1
ATOM 697 N N . ARG A 1 95 ? -0.998 -17.510 -9.543 1.00 96.00 95 ARG A N 1
ATOM 698 C CA . ARG A 1 95 ? -1.367 -18.691 -10.342 1.00 96.00 95 ARG A CA 1
ATOM 699 C C . ARG A 1 95 ? -2.245 -18.367 -11.550 1.00 96.00 95 ARG A C 1
ATOM 701 O O . ARG A 1 95 ? -2.358 -19.211 -12.437 1.00 96.00 95 ARG A O 1
ATOM 708 N N . LEU A 1 96 ? -2.832 -17.170 -11.622 1.00 94.75 96 LEU A N 1
ATOM 709 C CA . LEU A 1 96 ? -3.606 -16.747 -12.791 1.00 94.75 96 LEU A CA 1
ATOM 710 C C . LEU A 1 96 ? -2.710 -16.652 -14.038 1.00 94.75 96 LEU A C 1
ATOM 712 O O . LEU A 1 96 ? -1.506 -16.387 -13.918 1.00 94.75 96 LEU A O 1
ATOM 716 N N . PRO A 1 97 ? -3.263 -16.813 -15.250 1.00 94.75 97 PRO A N 1
ATOM 717 C CA . PRO A 1 97 ? -2.557 -16.489 -16.4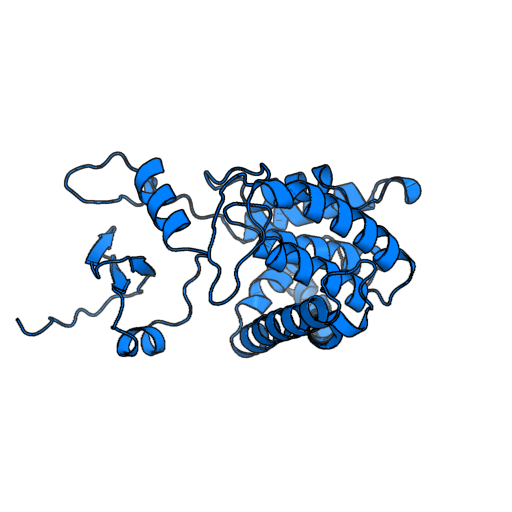84 1.00 94.75 97 PRO A CA 1
ATOM 718 C C . PRO A 1 97 ? -2.052 -15.040 -16.485 1.00 94.75 97 PRO A C 1
ATOM 720 O O . PRO A 1 97 ? -2.735 -14.136 -16.014 1.00 94.75 97 PRO A O 1
ATOM 723 N N . ALA A 1 98 ? -0.871 -14.787 -17.057 1.00 88.50 98 ALA A N 1
ATOM 724 C CA . ALA A 1 98 ? -0.237 -13.463 -17.004 1.00 88.50 98 ALA A CA 1
ATOM 725 C C . ALA A 1 98 ? -1.122 -12.316 -17.540 1.00 88.50 98 ALA A C 1
ATOM 727 O O . ALA A 1 98 ? -1.063 -11.210 -17.021 1.00 88.50 98 ALA A O 1
ATOM 728 N N . HIS A 1 99 ? -1.980 -12.577 -18.531 1.00 87.88 99 HIS A N 1
ATOM 729 C CA . HIS A 1 99 ? -2.888 -11.580 -19.116 1.00 87.88 99 HIS A CA 1
ATOM 730 C C . HIS A 1 99 ? -4.118 -11.249 -18.240 1.00 87.88 99 HIS A C 1
ATOM 732 O O . HIS A 1 99 ? -4.839 -10.282 -18.511 1.00 87.88 99 HIS A O 1
ATOM 738 N N . GLU A 1 100 ? -4.371 -12.053 -17.207 1.00 91.12 100 GLU A N 1
ATOM 739 C CA . GLU A 1 100 ? -5.424 -11.843 -16.207 1.00 91.12 100 GLU A CA 1
ATOM 740 C C . GLU A 1 100 ? -4.886 -11.163 -14.942 1.00 91.12 100 GLU A C 1
ATOM 742 O O . GLU A 1 100 ? -5.659 -10.621 -14.154 1.00 91.12 100 GLU A O 1
ATOM 747 N N . ARG A 1 101 ? -3.559 -11.142 -14.757 1.00 93.06 101 ARG A N 1
ATOM 748 C CA . ARG A 1 101 ? -2.898 -10.520 -13.607 1.00 93.06 101 ARG A CA 1
ATOM 749 C C . ARG A 1 101 ? -2.904 -9.004 -13.735 1.00 93.06 101 ARG A C 1
ATOM 751 O O . ARG A 1 101 ? -1.925 -8.417 -14.180 1.00 93.06 101 ARG A O 1
ATOM 758 N N . ARG A 1 102 ? -4.010 -8.387 -13.326 1.00 93.00 102 ARG A N 1
ATOM 759 C CA . ARG A 1 102 ? -4.165 -6.932 -13.313 1.00 93.00 102 ARG A CA 1
ATOM 760 C C . ARG A 1 102 ? -4.609 -6.418 -11.963 1.00 93.00 102 ARG A C 1
ATOM 762 O O . ARG A 1 102 ? -5.482 -7.009 -11.321 1.00 93.00 102 ARG A O 1
ATOM 769 N N . LEU A 1 103 ? -4.040 -5.288 -11.552 1.00 94.31 103 LEU A N 1
ATOM 770 C CA . LEU A 1 103 ? -4.540 -4.588 -10.376 1.00 94.31 103 LEU A CA 1
ATOM 771 C C . LEU A 1 103 ? -5.884 -3.934 -10.716 1.00 94.31 103 LEU A C 1
ATOM 773 O O . LEU A 1 103 ? -5.997 -3.157 -11.659 1.00 94.31 103 LEU A O 1
ATOM 777 N N . SER A 1 104 ? -6.908 -4.252 -9.932 1.00 94.94 104 SER A N 1
ATOM 778 C CA . SER A 1 104 ? -8.265 -3.734 -10.098 1.00 94.94 104 SER A CA 1
ATOM 779 C C . SER A 1 104 ? -8.863 -3.357 -8.749 1.00 94.94 104 SER A C 1
ATOM 781 O O . SER A 1 104 ? -8.388 -3.812 -7.705 1.00 94.94 104 SER A O 1
ATOM 783 N N . LEU A 1 105 ? -9.947 -2.579 -8.778 1.00 95.75 105 LEU A N 1
ATOM 784 C CA . LEU A 1 105 ? -10.731 -2.253 -7.589 1.00 95.75 105 LEU A CA 1
ATOM 785 C C . LEU A 1 105 ? -11.193 -3.521 -6.855 1.00 95.75 105 LEU A C 1
ATOM 787 O O . LEU A 1 105 ? -11.027 -3.645 -5.646 1.00 95.75 105 LEU A O 1
ATOM 791 N N . GLN A 1 106 ? -11.692 -4.511 -7.602 1.00 95.12 106 GLN A N 1
ATOM 792 C CA . GLN A 1 106 ? -12.146 -5.786 -7.047 1.00 95.12 106 GLN A CA 1
ATOM 793 C C . GLN A 1 106 ? -11.016 -6.539 -6.331 1.00 95.12 106 GLN A C 1
ATOM 795 O O . GLN A 1 106 ? -11.220 -7.055 -5.230 1.00 95.12 106 GLN A O 1
ATOM 800 N N . LEU A 1 107 ? -9.822 -6.589 -6.934 1.00 95.38 107 LEU A N 1
ATOM 801 C CA . LEU A 1 107 ? -8.657 -7.221 -6.316 1.00 95.38 107 LEU A CA 1
ATOM 802 C C . LEU A 1 107 ? -8.204 -6.458 -5.063 1.00 95.38 107 LEU A C 1
ATOM 804 O O . LEU A 1 107 ? -7.870 -7.076 -4.053 1.00 95.38 107 LEU A O 1
ATOM 808 N N . LEU A 1 108 ? -8.239 -5.125 -5.099 1.00 97.38 108 LEU A N 1
ATOM 809 C CA . LEU A 1 108 ? -7.915 -4.288 -3.947 1.00 97.38 108 LEU A CA 1
ATOM 810 C C . LEU A 1 108 ? -8.865 -4.558 -2.772 1.00 97.38 108 LEU A C 1
ATOM 812 O O . LEU A 1 108 ? -8.401 -4.791 -1.655 1.00 97.38 108 LEU A O 1
ATOM 816 N N . CYS A 1 109 ? -10.177 -4.611 -3.023 1.00 96.69 109 CYS A N 1
ATOM 817 C CA . CYS A 1 109 ? -11.172 -4.961 -2.008 1.00 96.69 109 CYS A CA 1
ATOM 818 C C . CYS A 1 109 ? -10.980 -6.392 -1.482 1.00 96.69 109 CYS A C 1
ATOM 820 O O . CYS A 1 109 ? -11.188 -6.642 -0.296 1.00 96.69 109 CYS A O 1
ATOM 822 N N . ALA A 1 110 ? -10.543 -7.336 -2.324 1.00 95.69 110 ALA A N 1
ATOM 823 C CA . ALA A 1 110 ? -10.223 -8.697 -1.889 1.00 95.69 110 ALA A CA 1
ATOM 824 C C . ALA A 1 110 ? -9.007 -8.733 -0.944 1.00 95.69 110 ALA A C 1
ATOM 826 O O . ALA A 1 110 ? -9.066 -9.381 0.103 1.00 95.69 110 ALA A O 1
ATOM 827 N N . PHE A 1 111 ? -7.934 -7.994 -1.254 1.00 96.00 111 PHE A N 1
ATOM 828 C CA . PHE A 1 111 ? -6.779 -7.870 -0.356 1.00 96.00 111 PHE A CA 1
ATOM 829 C C . PHE A 1 111 ? -7.115 -7.151 0.947 1.00 96.00 111 PHE A C 1
ATOM 831 O O . PHE A 1 111 ? -6.590 -7.520 2.000 1.00 96.00 111 PHE A O 1
ATOM 838 N N . HIS A 1 112 ? -7.991 -6.150 0.886 1.00 94.56 112 HIS A N 1
ATOM 839 C CA . HIS A 1 112 ? -8.486 -5.473 2.073 1.00 94.56 112 HIS A CA 1
ATOM 840 C C . HIS A 1 112 ? -9.322 -6.413 2.948 1.00 94.56 112 HIS A C 1
ATOM 842 O O . HIS A 1 112 ? -9.069 -6.514 4.146 1.00 94.56 112 HIS A O 1
ATOM 848 N N . ARG A 1 113 ? -10.244 -7.184 2.357 1.00 92.12 113 ARG A N 1
ATOM 849 C CA . ARG A 1 113 ? -11.030 -8.195 3.081 1.00 92.12 113 ARG A CA 1
ATOM 850 C C . ARG A 1 113 ? -10.126 -9.200 3.786 1.00 92.12 113 ARG A C 1
ATOM 852 O O . ARG A 1 113 ? -10.253 -9.390 4.988 1.00 92.12 113 ARG A O 1
ATOM 859 N N . ALA A 1 114 ? -9.123 -9.732 3.085 1.00 88.38 114 ALA A N 1
ATOM 860 C CA . ALA A 1 114 ? -8.116 -10.606 3.689 1.00 88.38 114 ALA A CA 1
ATOM 861 C C . ALA A 1 114 ? -7.387 -9.950 4.884 1.00 88.38 114 ALA A C 1
ATOM 863 O O . ALA A 1 114 ? -7.034 -10.635 5.846 1.00 88.38 114 ALA A O 1
ATOM 864 N N . ALA A 1 115 ? -7.190 -8.626 4.852 1.00 83.31 115 ALA A N 1
ATOM 865 C CA . ALA A 1 115 ? -6.555 -7.862 5.926 1.00 83.31 115 ALA A CA 1
ATOM 866 C C . ALA A 1 115 ? -7.459 -7.603 7.141 1.00 83.31 115 ALA A C 1
ATOM 868 O O . ALA A 1 115 ? -6.947 -7.481 8.263 1.00 83.31 115 ALA A O 1
ATOM 869 N N . MET A 1 116 ? -8.766 -7.480 6.904 1.00 79.38 116 MET A N 1
ATOM 870 C CA . MET A 1 116 ? -9.765 -6.992 7.860 1.00 79.38 116 MET A CA 1
ATOM 871 C C . MET A 1 116 ? -10.764 -8.056 8.320 1.00 79.38 116 MET A C 1
ATOM 873 O O . MET A 1 116 ? -11.580 -7.758 9.176 1.00 79.38 116 MET A O 1
ATOM 877 N N . GLU A 1 117 ? -10.667 -9.289 7.826 1.00 80.00 117 GLU A N 1
ATOM 878 C CA . GLU A 1 117 ? -11.584 -10.408 8.109 1.00 80.00 117 GLU A CA 1
ATOM 879 C C . GLU A 1 117 ? -11.883 -10.643 9.609 1.00 80.00 117 GLU A C 1
ATOM 881 O O . GLU A 1 117 ? -12.980 -11.043 9.972 1.00 80.00 117 GLU A O 1
ATOM 886 N N . GLU A 1 118 ? -10.927 -10.371 10.504 1.00 71.81 118 GLU A N 1
ATOM 887 C CA . GLU A 1 118 ? -11.116 -10.499 11.965 1.00 71.81 118 GLU A CA 1
ATOM 888 C C . GLU A 1 118 ? -11.680 -9.232 12.631 1.00 71.81 118 GLU A C 1
ATOM 890 O O . GLU A 1 118 ? -11.583 -9.070 13.845 1.00 71.81 118 GLU A O 1
ATOM 895 N N . THR A 1 119 ? -12.183 -8.282 11.854 1.00 67.31 119 THR A N 1
ATOM 896 C CA . THR A 1 119 ? -12.647 -6.977 12.331 1.00 67.31 119 THR A CA 1
ATOM 897 C C . THR A 1 119 ? -13.992 -6.646 11.704 1.00 67.31 119 THR A C 1
ATOM 899 O O . THR A 1 119 ? -14.326 -7.167 10.646 1.00 67.31 119 THR A O 1
ATOM 902 N N . ASP A 1 120 ? -14.719 -5.709 12.301 1.00 70.25 120 ASP A N 1
ATOM 903 C CA . ASP A 1 120 ? -16.002 -5.240 11.765 1.00 70.25 120 ASP A CA 1
ATOM 904 C C . ASP A 1 120 ? -15.837 -4.142 10.691 1.00 70.25 120 ASP A C 1
ATOM 906 O O . ASP A 1 120 ? -16.785 -3.439 10.346 1.00 70.25 120 ASP A O 1
ATOM 910 N N . VAL A 1 121 ? -14.622 -3.956 10.157 1.00 71.88 121 VAL A N 1
ATOM 911 C CA . VAL A 1 121 ? -14.345 -2.922 9.153 1.00 71.88 121 VAL A CA 1
ATOM 912 C C . VAL A 1 121 ? -14.809 -3.382 7.773 1.00 71.88 121 VAL A C 1
ATOM 914 O O . VAL A 1 121 ? -14.317 -4.376 7.230 1.00 71.88 121 VAL A O 1
ATOM 917 N N . SER A 1 122 ? -15.716 -2.605 7.176 1.00 80.81 122 SER A N 1
ATOM 918 C CA . SER A 1 122 ? -16.180 -2.829 5.806 1.00 80.81 122 SER A CA 1
ATOM 919 C C . SER A 1 122 ? -15.023 -2.782 4.804 1.00 80.81 122 SER A C 1
ATOM 921 O O . SER A 1 122 ? -14.110 -1.965 4.909 1.00 80.81 122 SER A O 1
ATOM 923 N N . SER A 1 123 ? -15.081 -3.669 3.810 1.00 89.88 123 SER A N 1
ATOM 924 C CA . SER A 1 123 ? -14.149 -3.692 2.672 1.00 89.88 123 SER A CA 1
ATOM 925 C C . SER A 1 123 ? -14.716 -3.021 1.423 1.00 89.88 123 SER A C 1
ATOM 927 O O . SER A 1 123 ? -14.239 -3.271 0.317 1.00 89.88 123 SER A O 1
ATOM 929 N N . GLU A 1 124 ? -15.756 -2.213 1.597 1.00 91.06 124 GLU A N 1
ATOM 930 C CA . GLU A 1 124 ? -16.313 -1.349 0.564 1.00 91.06 124 GLU A CA 1
ATOM 931 C C . GLU A 1 124 ? -15.536 -0.035 0.488 1.00 91.06 124 GLU A C 1
ATOM 933 O O . GLU A 1 124 ? -14.917 0.402 1.461 1.00 91.06 124 GLU A O 1
ATOM 938 N N . ILE A 1 125 ? -15.570 0.594 -0.687 1.00 92.31 125 ILE A N 1
ATOM 939 C CA . ILE A 1 125 ? -14.974 1.913 -0.874 1.00 92.31 125 ILE A CA 1
ATOM 940 C C . ILE A 1 125 ? -15.762 2.932 -0.063 1.00 92.31 125 ILE A C 1
ATOM 942 O O . ILE A 1 125 ? -16.986 3.033 -0.185 1.00 92.31 125 ILE A O 1
ATOM 946 N N . ARG A 1 126 ? -15.036 3.685 0.759 1.00 86.31 126 ARG A N 1
ATOM 947 C CA . ARG A 1 126 ? -15.601 4.676 1.667 1.00 86.31 126 ARG A CA 1
ATOM 948 C C . ARG A 1 126 ? -16.361 5.757 0.888 1.00 86.31 126 ARG A C 1
ATOM 950 O O . ARG A 1 126 ? -15.918 6.187 -0.177 1.00 86.31 126 ARG A O 1
ATOM 957 N N . GLN A 1 127 ? -17.471 6.221 1.449 1.00 84.31 127 GLN A N 1
ATOM 958 C CA . GLN A 1 127 ? -18.308 7.295 0.886 1.00 84.31 127 GLN A CA 1
ATOM 959 C C . GLN A 1 127 ? -18.262 8.568 1.742 1.00 84.31 127 GLN A C 1
ATOM 961 O O . GLN A 1 127 ? -18.856 9.588 1.407 1.00 84.31 127 GLN A O 1
ATOM 966 N N . GLU A 1 128 ? -17.533 8.518 2.852 1.00 75.56 128 GLU A N 1
ATOM 967 C CA . GLU A 1 128 ? -17.403 9.574 3.837 1.00 75.56 128 GLU A CA 1
ATOM 968 C C . GLU A 1 128 ? -16.720 10.802 3.236 1.00 75.56 128 GLU A C 1
ATOM 970 O O . GLU A 1 128 ? -15.662 10.716 2.602 1.00 75.56 128 GLU A O 1
ATOM 975 N N . GLU A 1 129 ? -17.316 11.967 3.488 1.00 58.81 129 GLU A N 1
ATOM 976 C CA . GLU A 1 129 ? -16.846 13.242 2.949 1.00 58.81 129 GLU A CA 1
ATOM 977 C C . GLU A 1 129 ? -15.486 13.662 3.514 1.00 58.81 129 GLU A C 1
ATOM 979 O O . GLU A 1 129 ? -14.713 14.301 2.808 1.00 58.81 129 GLU A O 1
ATOM 984 N N . SER A 1 130 ? -15.162 13.290 4.756 1.00 63.09 130 SER A N 1
ATOM 985 C CA . SER A 1 130 ? -13.884 13.649 5.371 1.00 63.09 130 SER A CA 1
ATOM 986 C C . SER A 1 130 ? -13.363 12.563 6.303 1.00 63.09 130 SER A C 1
ATOM 988 O O . SER A 1 130 ? -14.043 12.115 7.227 1.00 63.09 130 SER A O 1
ATOM 990 N N . VAL A 1 131 ? -12.115 12.173 6.063 1.00 63.03 131 VAL A N 1
ATOM 991 C CA . VAL A 1 131 ? -11.291 11.361 6.958 1.00 63.03 131 VAL A CA 1
ATOM 992 C C . VAL A 1 131 ? -9.954 12.081 7.115 1.00 63.03 131 VAL A C 1
ATOM 994 O O . VAL A 1 131 ? -9.437 12.631 6.152 1.00 63.03 131 VAL A O 1
ATOM 997 N N . ALA A 1 132 ? -9.388 12.115 8.319 1.00 59.00 132 ALA A N 1
ATOM 998 C CA . ALA A 1 132 ? -8.096 12.758 8.567 1.00 59.00 132 ALA A CA 1
ATOM 999 C C . ALA A 1 132 ? -7.052 11.704 8.936 1.00 59.00 132 ALA A C 1
ATOM 1001 O O . ALA A 1 132 ? -7.313 10.867 9.802 1.00 59.00 132 ALA A O 1
ATOM 1002 N N . ILE A 1 133 ? -5.870 11.759 8.310 1.00 61.53 133 ILE A N 1
ATOM 1003 C CA . ILE A 1 133 ? -4.776 10.806 8.552 1.00 61.53 133 ILE A CA 1
ATOM 1004 C C . ILE A 1 133 ? -3.497 11.581 8.854 1.00 61.53 133 ILE A C 1
ATOM 1006 O O . ILE A 1 133 ? -2.745 11.976 7.961 1.00 61.53 133 ILE A O 1
ATOM 1010 N N . GLY A 1 134 ? -3.220 11.796 10.138 1.00 66.88 134 GLY A N 1
ATOM 1011 C CA . GLY A 1 134 ? -2.116 12.670 10.530 1.00 66.88 134 GLY A CA 1
ATOM 1012 C C . GLY A 1 134 ? -2.323 14.074 9.956 1.00 66.88 134 GLY A C 1
ATOM 1013 O O . GLY A 1 134 ? -3.327 14.708 10.257 1.00 66.88 134 GLY A O 1
ATOM 1014 N N . THR A 1 135 ? -1.386 14.545 9.131 1.00 67.00 135 THR A N 1
ATOM 1015 C CA . THR A 1 135 ? -1.465 15.846 8.440 1.00 67.00 135 THR A CA 1
ATOM 1016 C C . THR A 1 135 ? -2.010 15.751 7.013 1.00 67.00 135 THR A C 1
ATOM 1018 O O . THR A 1 135 ? -2.183 16.779 6.365 1.00 67.00 135 THR A O 1
ATOM 1021 N N . HIS A 1 136 ? -2.233 14.539 6.496 1.00 72.12 136 HIS A N 1
ATOM 1022 C CA . HIS A 1 136 ? -2.747 14.320 5.146 1.00 72.12 136 HIS A CA 1
ATOM 1023 C C . HIS A 1 136 ? -4.276 14.372 5.137 1.00 72.12 136 HIS A C 1
ATOM 1025 O O . HIS A 1 136 ? -4.929 13.797 6.014 1.00 72.12 136 HIS A O 1
ATOM 1031 N N . THR A 1 137 ? -4.829 15.037 4.122 1.00 76.12 137 THR A N 1
ATOM 1032 C CA . THR A 1 137 ? -6.270 15.088 3.846 1.00 76.12 137 THR A CA 1
ATOM 1033 C C . THR A 1 137 ? -6.539 14.323 2.550 1.00 76.12 137 THR A C 1
ATOM 1035 O O . THR A 1 137 ? -6.211 14.822 1.473 1.00 76.12 137 THR A O 1
ATOM 1038 N N . PRO A 1 138 ? -7.090 13.103 2.629 1.00 81.62 138 PRO A N 1
ATOM 1039 C CA . PRO A 1 138 ? -7.485 12.327 1.464 1.00 81.62 138 PRO A CA 1
ATOM 1040 C C . PRO A 1 138 ? -8.593 12.990 0.639 1.00 81.62 138 PRO A C 1
ATOM 1042 O O . PRO A 1 138 ? -9.308 13.857 1.146 1.00 81.62 138 PRO A O 1
ATOM 1045 N N . PRO A 1 139 ? -8.807 12.512 -0.600 1.00 85.25 139 PRO A N 1
ATOM 1046 C CA . PRO A 1 139 ? -9.952 12.900 -1.417 1.00 85.25 139 PRO A CA 1
ATOM 1047 C C . PRO A 1 139 ? -11.292 12.680 -0.704 1.00 85.25 139 PRO A C 1
ATOM 1049 O O . PRO A 1 139 ? -11.444 11.757 0.104 1.00 85.25 139 PRO A O 1
ATOM 1052 N N . VAL A 1 140 ? -12.293 13.489 -1.034 1.00 81.69 140 VAL A N 1
ATOM 1053 C CA . VAL A 1 140 ? -13.660 13.316 -0.519 1.00 81.69 140 VAL A CA 1
ATOM 1054 C C . VAL A 1 140 ? -14.287 12.029 -1.066 1.00 81.69 140 VAL A C 1
ATOM 1056 O O . VAL A 1 140 ? -13.967 11.624 -2.183 1.00 81.69 140 VAL A O 1
ATOM 1059 N N . GLY A 1 141 ? -15.188 11.398 -0.303 1.00 78.94 141 GLY A N 1
ATOM 1060 C CA . GLY A 1 141 ? -15.840 10.119 -0.640 1.00 78.94 141 GLY A CA 1
ATOM 1061 C C . GLY A 1 141 ? -16.225 9.936 -2.119 1.00 78.94 141 GLY A C 1
ATOM 1062 O O . GLY A 1 141 ? -15.753 8.981 -2.737 1.00 78.94 141 GLY A O 1
ATOM 1063 N N . PRO A 1 142 ? -16.965 10.877 -2.738 1.00 88.75 142 PRO A N 1
ATOM 1064 C CA . PRO A 1 142 ? -17.377 10.773 -4.143 1.00 88.75 142 PRO A CA 1
ATOM 1065 C C . PRO A 1 142 ? -16.237 10.650 -5.170 1.00 88.75 142 PRO A C 1
ATOM 1067 O O . PRO A 1 142 ? -16.460 10.198 -6.292 1.00 88.75 142 PRO A O 1
ATOM 1070 N N . GLU A 1 143 ? -15.012 11.059 -4.828 1.00 90.50 143 GLU A N 1
ATOM 1071 C CA . GLU A 1 143 ? -13.851 10.967 -5.721 1.00 90.50 143 GLU A CA 1
ATOM 1072 C C . GLU A 1 143 ? -13.037 9.684 -5.526 1.00 90.50 143 GLU A C 1
ATOM 1074 O O . GLU A 1 143 ? -12.257 9.313 -6.408 1.00 90.50 143 GLU A O 1
ATOM 1079 N N . VAL A 1 144 ? -13.201 9.010 -4.384 1.00 92.06 144 VAL A N 1
ATOM 1080 C CA . VAL A 1 144 ? -12.333 7.913 -3.940 1.00 92.06 144 VAL A CA 1
ATOM 1081 C C . VAL A 1 144 ? -12.349 6.752 -4.921 1.00 92.06 144 VAL A C 1
ATOM 1083 O O . VAL A 1 144 ? -11.286 6.268 -5.308 1.00 92.06 144 VAL A O 1
ATOM 1086 N N . GLU A 1 145 ? -13.532 6.310 -5.344 1.00 95.38 145 GLU A N 1
ATOM 1087 C CA . GLU A 1 145 ? -13.678 5.173 -6.257 1.00 95.38 145 GLU A CA 1
ATOM 1088 C C . GLU A 1 145 ? -13.026 5.474 -7.610 1.00 95.38 145 GLU A C 1
ATOM 1090 O O . GLU A 1 145 ? -12.122 4.756 -8.040 1.00 95.38 145 GLU A O 1
ATOM 1095 N N . ARG A 1 146 ? -13.382 6.615 -8.215 1.00 95.38 146 ARG A N 1
ATOM 1096 C CA . ARG A 1 146 ? -12.824 7.072 -9.496 1.00 95.38 146 ARG A CA 1
ATOM 1097 C C . ARG A 1 146 ? -11.298 7.187 -9.453 1.00 95.38 146 ARG A C 1
ATOM 1099 O O . ARG A 1 146 ? -10.618 6.799 -10.404 1.00 95.38 146 ARG A O 1
ATOM 1106 N N . LEU A 1 147 ? -10.746 7.748 -8.376 1.00 95.25 147 LEU A N 1
ATOM 1107 C CA . LEU A 1 147 ? -9.298 7.866 -8.202 1.00 95.25 147 LEU A CA 1
ATOM 1108 C C . LEU A 1 147 ? -8.649 6.496 -8.011 1.00 95.25 147 LEU A C 1
ATOM 1110 O O . LEU A 1 147 ? -7.625 6.226 -8.632 1.00 95.25 147 LEU A O 1
ATOM 1114 N N . THR A 1 148 ? -9.256 5.618 -7.214 1.00 96.75 148 THR A N 1
ATOM 1115 C CA . THR A 1 148 ? -8.765 4.252 -6.996 1.00 96.75 148 THR A CA 1
ATOM 1116 C C . THR A 1 148 ? -8.678 3.486 -8.312 1.00 96.75 148 THR A C 1
ATOM 1118 O O . THR A 1 148 ? -7.636 2.912 -8.613 1.00 96.75 148 THR A O 1
ATOM 1121 N N . GLU A 1 149 ? -9.715 3.536 -9.151 1.00 96.62 149 GLU A N 1
ATOM 1122 C CA . GLU A 1 149 ? -9.700 2.902 -10.474 1.00 96.62 149 GLU A CA 1
ATOM 1123 C C . GLU A 1 149 ? -8.610 3.476 -11.389 1.00 96.62 149 GLU A C 1
ATOM 1125 O O . GLU A 1 149 ? -7.870 2.722 -12.034 1.00 96.62 149 GLU A O 1
ATOM 1130 N N . ALA A 1 150 ? -8.469 4.806 -11.422 1.00 96.19 150 ALA A N 1
ATOM 1131 C CA . ALA A 1 150 ? -7.435 5.473 -12.208 1.00 96.19 150 ALA A CA 1
ATOM 1132 C C . ALA A 1 150 ? -6.025 5.052 -11.761 1.00 96.19 150 ALA A C 1
ATOM 1134 O O . ALA A 1 150 ? -5.180 4.718 -12.596 1.00 96.19 150 ALA A O 1
ATOM 1135 N N . PHE A 1 151 ? -5.781 4.996 -10.451 1.00 97.56 151 PHE A N 1
ATOM 1136 C CA . PHE A 1 151 ? -4.505 4.558 -9.898 1.00 97.56 151 PHE A CA 1
ATOM 1137 C C . PHE A 1 151 ? -4.251 3.062 -10.079 1.00 97.56 151 PHE A C 1
ATOM 1139 O O . PHE A 1 151 ? -3.111 2.689 -10.362 1.00 97.56 151 PHE A O 1
ATOM 1146 N N . CYS A 1 152 ? -5.273 2.204 -9.996 1.00 96.62 152 CYS A N 1
ATOM 1147 C CA . CYS A 1 152 ? -5.147 0.790 -10.352 1.00 96.62 152 CYS A CA 1
ATOM 1148 C C . CYS A 1 152 ? -4.655 0.643 -11.797 1.00 96.62 152 CYS A C 1
ATOM 1150 O O . CYS A 1 152 ? -3.645 -0.020 -12.027 1.00 96.62 152 CYS A O 1
ATOM 1152 N N . LYS A 1 153 ? -5.282 1.347 -12.752 1.00 95.38 153 LYS A N 1
ATOM 1153 C CA . LYS A 1 153 ? -4.877 1.336 -14.167 1.00 95.38 153 LYS A CA 1
ATOM 1154 C C . LYS A 1 153 ? -3.449 1.845 -14.376 1.00 95.38 153 LYS A C 1
ATOM 1156 O O . LYS A 1 153 ? -2.691 1.268 -15.152 1.00 95.38 153 LYS A O 1
ATOM 1161 N N . SER A 1 154 ? -3.062 2.924 -13.701 1.00 95.69 154 SER A N 1
ATOM 1162 C CA . SER A 1 154 ? -1.699 3.451 -13.819 1.00 95.69 154 SER A CA 1
ATOM 1163 C C . SER A 1 154 ? -0.654 2.576 -13.136 1.00 95.69 154 SER A C 1
ATOM 1165 O O . SER A 1 154 ? 0.462 2.483 -13.634 1.00 95.69 154 SER A O 1
ATOM 1167 N N . THR A 1 155 ? -1.012 1.893 -12.049 1.00 95.62 155 THR A N 1
ATOM 1168 C CA . THR A 1 155 ? -0.140 0.900 -11.410 1.00 95.62 155 THR A CA 1
ATOM 1169 C C . THR A 1 155 ? 0.057 -0.312 -12.310 1.00 95.62 155 THR A C 1
ATOM 1171 O O . THR A 1 155 ? 1.178 -0.785 -12.420 1.00 95.62 155 THR A O 1
ATOM 1174 N N . ASP A 1 156 ? -0.992 -0.775 -12.996 1.00 92.81 156 ASP A N 1
ATOM 1175 C CA . ASP A 1 156 ? -0.911 -1.854 -13.991 1.00 92.81 156 ASP A CA 1
ATOM 1176 C C . ASP A 1 156 ? 0.086 -1.501 -15.112 1.00 92.81 156 ASP A C 1
ATOM 1178 O O . ASP A 1 156 ? 0.974 -2.281 -15.451 1.00 92.81 156 ASP A O 1
ATOM 1182 N N . ALA A 1 157 ? 0.033 -0.262 -15.615 1.00 92.94 157 ALA A N 1
ATOM 1183 C CA . ALA A 1 157 ? 1.002 0.235 -16.593 1.00 92.94 157 ALA A CA 1
ATOM 1184 C C . ALA A 1 157 ? 2.430 0.352 -16.021 1.00 92.94 157 ALA A C 1
ATOM 1186 O O . ALA A 1 157 ? 3.398 -0.027 -16.689 1.00 92.94 157 ALA A O 1
ATOM 1187 N N . ALA A 1 158 ? 2.575 0.862 -14.793 1.00 93.00 158 ALA A N 1
ATOM 1188 C CA . ALA A 1 158 ? 3.864 1.000 -14.115 1.00 93.00 158 ALA A CA 1
ATOM 1189 C C . ALA A 1 158 ? 4.509 -0.363 -13.826 1.00 93.00 158 ALA A C 1
ATOM 1191 O O . ALA A 1 158 ? 5.697 -0.531 -14.071 1.00 93.00 158 ALA A O 1
ATOM 1192 N N . TRP A 1 159 ? 3.730 -1.357 -13.390 1.00 88.12 159 TRP A N 1
ATOM 1193 C CA . TRP A 1 159 ? 4.182 -2.730 -13.137 1.00 88.12 159 TRP A CA 1
ATOM 1194 C C . TRP A 1 159 ? 4.941 -3.296 -14.340 1.00 88.12 159 TRP A C 1
ATOM 1196 O O . TRP A 1 159 ? 5.999 -3.896 -14.184 1.00 88.12 159 TRP A O 1
ATOM 1206 N N . HIS A 1 160 ? 4.448 -3.057 -15.555 1.00 86.69 160 HIS A N 1
ATOM 1207 C CA . HIS A 1 160 ? 5.061 -3.590 -16.770 1.00 86.69 160 HIS A CA 1
ATOM 1208 C C . HIS A 1 160 ? 6.234 -2.771 -17.323 1.00 86.69 160 HIS A C 1
ATOM 1210 O O . HIS A 1 160 ? 6.942 -3.262 -18.201 1.00 86.69 160 HIS A O 1
ATOM 1216 N N . THR A 1 161 ? 6.427 -1.530 -16.870 1.00 91.94 161 THR A N 1
ATOM 1217 C CA . THR A 1 161 ? 7.360 -0.586 -17.515 1.00 91.94 161 THR A CA 1
ATOM 1218 C C . THR A 1 161 ? 8.412 0.002 -16.583 1.00 91.94 161 THR A C 1
ATOM 1220 O O . THR A 1 161 ? 9.443 0.475 -17.057 1.00 91.94 161 THR A O 1
ATOM 1223 N N . TRP A 1 162 ? 8.171 0.004 -15.275 1.00 96.56 162 TRP A N 1
ATOM 1224 C CA . TRP A 1 162 ? 9.072 0.568 -14.275 1.00 96.56 162 TRP A CA 1
ATOM 1225 C C . TRP A 1 162 ? 9.918 -0.523 -13.623 1.00 96.56 162 TRP A C 1
ATOM 1227 O O . TRP A 1 162 ? 9.643 -1.716 -13.738 1.00 96.56 162 TRP A O 1
ATOM 1237 N N . VAL A 1 163 ? 10.949 -0.103 -12.889 1.00 96.62 163 VAL A N 1
ATOM 1238 C CA . VAL A 1 163 ? 11.652 -1.003 -11.970 1.00 96.62 163 VAL A CA 1
ATOM 1239 C C . VAL A 1 163 ? 10.658 -1.494 -10.913 1.00 96.62 163 VAL A C 1
ATOM 1241 O O . VAL A 1 163 ? 9.875 -0.696 -10.394 1.00 96.62 163 VAL A O 1
ATOM 1244 N N . THR A 1 164 ? 10.718 -2.782 -10.553 1.00 96.62 164 THR A N 1
ATOM 1245 C CA . THR A 1 164 ? 9.800 -3.455 -9.612 1.00 96.62 164 THR A CA 1
ATOM 1246 C C . THR A 1 164 ? 9.475 -2.608 -8.383 1.00 96.62 164 THR A C 1
ATOM 1248 O O . THR A 1 164 ? 8.314 -2.370 -8.055 1.00 96.62 164 THR A O 1
ATOM 1251 N N . HIS A 1 165 ? 10.517 -2.108 -7.716 1.00 97.81 165 HIS A N 1
ATOM 1252 C CA . HIS A 1 165 ? 10.397 -1.341 -6.481 1.00 97.81 165 HIS A CA 1
ATOM 1253 C C . HIS A 1 165 ? 9.748 0.030 -6.673 1.00 97.81 165 HIS A C 1
ATOM 1255 O O . HIS A 1 165 ? 9.109 0.522 -5.748 1.00 97.81 165 HIS A O 1
ATOM 1261 N N . ASP A 1 166 ? 9.874 0.632 -7.855 1.00 98.31 166 ASP A N 1
ATOM 1262 C CA . ASP A 1 166 ? 9.246 1.914 -8.164 1.00 98.31 166 ASP A CA 1
ATOM 1263 C C . ASP A 1 166 ? 7.734 1.707 -8.368 1.00 98.31 166 ASP A C 1
ATOM 1265 O O . ASP A 1 166 ? 6.927 2.450 -7.812 1.00 98.31 166 ASP A O 1
ATOM 1269 N N . ALA A 1 167 ? 7.328 0.644 -9.077 1.00 98.06 167 ALA A N 1
ATOM 1270 C CA . ALA A 1 167 ? 5.916 0.271 -9.225 1.00 98.06 167 ALA A CA 1
ATOM 1271 C C . ALA A 1 167 ? 5.282 -0.154 -7.886 1.00 98.06 167 ALA A C 1
ATOM 1273 O O . ALA A 1 167 ? 4.170 0.264 -7.553 1.00 98.06 167 ALA A O 1
ATOM 1274 N N . ALA A 1 168 ? 6.006 -0.931 -7.075 1.00 98.38 168 ALA A N 1
ATOM 1275 C CA . ALA A 1 168 ? 5.571 -1.317 -5.735 1.00 98.38 168 ALA A CA 1
ATOM 1276 C C . ALA A 1 168 ? 5.431 -0.099 -4.805 1.00 98.38 168 ALA A C 1
ATOM 1278 O O . ALA A 1 168 ? 4.455 0.005 -4.059 1.00 98.38 168 ALA A O 1
ATOM 1279 N N . ALA A 1 169 ? 6.367 0.852 -4.877 1.00 98.69 169 ALA A N 1
ATOM 1280 C CA . ALA A 1 169 ? 6.314 2.102 -4.123 1.00 98.69 169 ALA A CA 1
ATOM 1281 C C . ALA A 1 169 ? 5.160 2.998 -4.574 1.00 98.69 169 ALA A C 1
ATOM 1283 O O . ALA A 1 169 ? 4.533 3.651 -3.740 1.00 98.69 169 ALA A O 1
ATOM 1284 N N . PHE A 1 170 ? 4.845 2.988 -5.870 1.00 98.62 170 PHE A N 1
ATOM 1285 C CA . PHE A 1 170 ? 3.698 3.696 -6.419 1.00 98.62 170 PHE A CA 1
ATOM 1286 C C . PHE A 1 170 ? 2.396 3.186 -5.811 1.00 98.62 170 PHE A C 1
ATOM 1288 O O . PHE A 1 170 ? 1.637 3.980 -5.254 1.00 98.62 170 PHE A O 1
ATOM 1295 N N . ALA A 1 171 ? 2.194 1.864 -5.816 1.00 98.38 171 ALA A N 1
ATOM 1296 C CA . ALA A 1 171 ? 1.050 1.224 -5.172 1.00 98.38 171 ALA A CA 1
ATOM 1297 C C . ALA A 1 171 ? 0.983 1.501 -3.667 1.00 98.38 171 ALA A C 1
ATOM 1299 O O . ALA A 1 171 ? -0.073 1.847 -3.133 1.00 98.38 171 ALA A O 1
ATOM 1300 N N . LEU A 1 172 ? 2.127 1.389 -2.985 1.00 98.44 172 LEU A N 1
ATOM 1301 C CA . LEU A 1 172 ? 2.235 1.682 -1.562 1.00 98.44 172 LEU A CA 1
ATOM 1302 C C . LEU A 1 172 ? 1.783 3.114 -1.258 1.00 98.44 172 LEU A C 1
ATOM 1304 O O . LEU A 1 172 ? 1.021 3.321 -0.319 1.00 98.44 172 LEU A O 1
ATOM 1308 N N . TRP A 1 173 ? 2.235 4.097 -2.033 1.00 98.44 173 TRP A N 1
ATOM 1309 C CA . TRP A 1 173 ? 1.889 5.496 -1.815 1.00 98.44 173 TRP A CA 1
ATOM 1310 C C . TRP A 1 173 ? 0.416 5.779 -2.095 1.00 98.44 173 TRP A C 1
ATOM 1312 O O . TRP A 1 173 ? -0.291 6.211 -1.181 1.00 98.44 173 TRP A O 1
ATOM 1322 N N . TRP A 1 174 ? -0.069 5.517 -3.314 1.00 97.88 174 TRP A N 1
ATOM 1323 C CA . TRP A 1 174 ? -1.384 6.024 -3.710 1.00 97.88 174 TRP A CA 1
ATOM 1324 C C . TRP A 1 174 ? -2.513 5.405 -2.878 1.00 97.88 174 TRP A C 1
ATOM 1326 O O . TRP A 1 174 ? -3.482 6.094 -2.579 1.00 97.88 174 TRP A O 1
ATOM 1336 N N . ILE A 1 175 ? -2.382 4.152 -2.419 1.00 97.81 175 ILE A N 1
ATOM 1337 C CA . ILE A 1 175 ? -3.390 3.527 -1.542 1.00 97.81 175 ILE A CA 1
ATOM 1338 C C . ILE A 1 175 ? -3.467 4.270 -0.200 1.00 97.81 175 ILE A C 1
ATOM 1340 O O . ILE A 1 175 ? -4.555 4.466 0.337 1.00 97.81 175 ILE A O 1
ATOM 1344 N N . ASN A 1 176 ? -2.334 4.725 0.345 1.00 92.50 176 ASN A N 1
ATOM 1345 C CA . ASN A 1 176 ? -2.337 5.546 1.560 1.00 92.50 176 ASN A CA 1
ATOM 1346 C C . ASN A 1 176 ? -2.840 6.973 1.289 1.00 92.50 176 ASN A C 1
ATOM 1348 O O . ASN A 1 176 ? -3.520 7.526 2.152 1.00 92.50 176 ASN A O 1
ATOM 1352 N N . HIS A 1 177 ? -2.534 7.535 0.116 1.00 92.56 177 HIS A N 1
ATOM 1353 C CA . HIS A 1 177 ? -2.947 8.878 -0.291 1.00 92.56 177 HIS A CA 1
ATOM 1354 C C . HIS A 1 177 ? -4.462 8.978 -0.537 1.00 92.56 177 HIS A C 1
ATOM 1356 O O . HIS A 1 177 ? -5.137 9.820 0.050 1.00 92.56 177 HIS A O 1
ATOM 1362 N N . VAL A 1 178 ? -5.014 8.103 -1.384 1.00 94.94 178 VAL A N 1
ATOM 1363 C CA . VAL A 1 178 ? -6.453 8.043 -1.698 1.00 94.94 178 VAL A CA 1
ATOM 1364 C C . VAL A 1 178 ? -7.252 7.569 -0.481 1.00 94.94 178 VAL A C 1
ATOM 1366 O O . VAL A 1 178 ? -8.357 8.051 -0.223 1.00 94.94 178 VAL A O 1
ATOM 1369 N N . HIS A 1 179 ? -6.662 6.649 0.288 1.00 88.94 179 HIS A N 1
ATOM 1370 C CA . HIS A 1 179 ? -7.251 6.047 1.478 1.00 88.94 179 HIS A CA 1
ATOM 1371 C C . HIS A 1 179 ? -8.645 5.451 1.217 1.00 88.94 179 HIS A C 1
ATOM 1373 O O . HIS A 1 179 ? -9.630 5.948 1.762 1.00 88.94 179 HIS A O 1
ATOM 1379 N N . PRO A 1 180 ? -8.760 4.432 0.346 1.00 93.50 180 PRO A N 1
ATOM 1380 C CA . PRO A 1 180 ? -10.048 3.956 -0.152 1.00 93.50 180 PRO A CA 1
ATOM 1381 C C . PRO A 1 180 ? -10.987 3.346 0.892 1.00 93.50 180 PRO A C 1
ATOM 1383 O O . PRO A 1 180 ? -12.191 3.297 0.657 1.00 93.50 180 PRO A O 1
ATOM 1386 N N . PHE A 1 181 ? -10.468 2.898 2.033 1.00 86.19 181 PHE A N 1
ATOM 1387 C CA . PHE A 1 181 ? -11.240 2.223 3.080 1.00 86.19 181 PHE A CA 1
ATOM 1388 C C . PHE A 1 181 ? -11.277 3.044 4.376 1.00 86.19 181 PHE A C 1
ATOM 1390 O O . PHE A 1 181 ? -10.461 3.946 4.567 1.00 86.19 181 PHE A O 1
ATOM 1397 N N . LEU A 1 182 ? -12.186 2.711 5.298 1.00 78.31 182 LEU A N 1
ATOM 1398 C CA . LEU A 1 182 ? -12.282 3.368 6.613 1.00 78.31 182 LEU A CA 1
ATOM 1399 C C . LEU A 1 182 ? -11.091 3.072 7.539 1.00 78.31 182 LEU A C 1
ATOM 1401 O O . LEU A 1 182 ? -10.673 3.922 8.321 1.00 78.31 182 LEU A O 1
ATOM 1405 N N . ASP A 1 183 ? -10.530 1.869 7.444 1.00 76.88 183 ASP A N 1
ATOM 1406 C CA . ASP A 1 183 ? -9.275 1.481 8.086 1.00 76.88 183 ASP A CA 1
ATOM 1407 C C . ASP A 1 183 ? -8.575 0.427 7.210 1.00 76.88 183 ASP A C 1
ATOM 1409 O O . ASP A 1 183 ? -9.048 0.109 6.132 1.00 76.88 183 ASP A O 1
ATOM 1413 N N . GLY A 1 184 ? -7.411 -0.095 7.599 1.00 78.88 184 GLY A N 1
ATOM 1414 C CA . GLY A 1 184 ? -6.765 -1.193 6.868 1.00 78.88 184 GLY A CA 1
ATOM 1415 C C . GLY A 1 184 ? -5.995 -0.770 5.612 1.00 78.88 184 GLY A C 1
ATOM 1416 O O . GLY A 1 184 ? -5.259 -1.587 5.051 1.00 78.88 184 GLY A O 1
ATOM 1417 N N . ASN A 1 185 ? -6.043 0.510 5.224 1.00 88.12 185 ASN A N 1
ATOM 1418 C CA . ASN A 1 185 ? -5.339 1.055 4.055 1.00 88.12 185 ASN A CA 1
ATOM 1419 C C . ASN A 1 185 ? -3.840 0.743 4.067 1.00 88.12 185 ASN A C 1
ATOM 1421 O O . ASN A 1 185 ? -3.316 0.201 3.102 1.00 88.12 185 ASN A O 1
ATOM 1425 N N . GLY A 1 186 ? -3.147 0.970 5.188 1.00 87.94 186 GLY A N 1
ATOM 1426 C CA . GLY A 1 186 ? -1.713 0.678 5.279 1.00 87.94 186 GLY A CA 1
ATOM 1427 C C . GLY A 1 186 ? -1.371 -0.815 5.152 1.00 87.94 186 GLY A C 1
ATOM 1428 O O . GLY A 1 186 ? -0.324 -1.156 4.606 1.00 87.94 186 GLY A O 1
ATOM 1429 N N . ARG A 1 187 ? -2.237 -1.721 5.639 1.00 87.75 187 ARG A N 1
ATOM 1430 C CA . ARG A 1 187 ? -2.062 -3.182 5.482 1.00 87.75 187 ARG A CA 1
ATOM 1431 C C . ARG A 1 187 ? -2.261 -3.592 4.026 1.00 87.75 187 ARG A C 1
ATOM 1433 O O . ARG A 1 187 ? -1.438 -4.321 3.480 1.00 87.75 187 ARG A O 1
ATOM 1440 N N . THR A 1 188 ? -3.306 -3.065 3.401 1.00 95.56 188 THR A N 1
ATOM 1441 C CA . THR A 1 188 ? -3.632 -3.303 1.992 1.00 95.56 188 THR A CA 1
ATOM 1442 C C . THR A 1 188 ? -2.539 -2.756 1.075 1.00 95.56 188 THR A C 1
ATOM 1444 O O . THR A 1 188 ? -2.044 -3.482 0.222 1.00 95.56 188 THR A O 1
ATOM 1447 N N . ALA A 1 189 ? -2.063 -1.533 1.320 1.00 97.25 189 ALA A N 1
ATOM 1448 C CA . ALA A 1 189 ? -0.991 -0.902 0.556 1.00 97.25 189 ALA A CA 1
ATOM 1449 C C . ALA A 1 189 ? 0.306 -1.721 0.580 1.00 97.25 189 ALA A C 1
ATOM 1451 O O . ALA A 1 189 ? 0.910 -1.973 -0.460 1.00 97.25 189 ALA A O 1
ATOM 1452 N N . ARG A 1 190 ? 0.707 -2.202 1.765 1.00 97.56 190 ARG A N 1
ATOM 1453 C CA . ARG A 1 190 ? 1.870 -3.090 1.901 1.00 97.56 190 ARG A CA 1
ATOM 1454 C C . ARG A 1 190 ? 1.664 -4.427 1.197 1.00 97.56 190 ARG A C 1
ATOM 1456 O O . ARG A 1 190 ? 2.597 -4.907 0.572 1.00 97.56 190 ARG A O 1
ATOM 1463 N N . CYS A 1 191 ? 0.472 -5.014 1.281 1.00 97.75 191 CYS A N 1
ATOM 1464 C CA . CYS A 1 191 ? 0.156 -6.265 0.590 1.00 97.75 191 CYS A CA 1
ATOM 1465 C C . CYS A 1 191 ? 0.253 -6.112 -0.933 1.00 97.75 191 CYS A C 1
ATOM 1467 O O . CYS A 1 191 ? 0.863 -6.949 -1.588 1.00 97.75 191 CYS A O 1
ATOM 1469 N N . VAL A 1 192 ? -0.287 -5.028 -1.499 1.00 98.31 192 VAL A N 1
ATOM 1470 C CA . VAL A 1 192 ? -0.208 -4.763 -2.945 1.00 98.31 192 VAL A CA 1
ATOM 1471 C C . VAL A 1 192 ? 1.231 -4.470 -3.380 1.00 98.31 192 VAL A C 1
ATOM 1473 O O . VAL A 1 192 ? 1.676 -4.988 -4.399 1.00 98.31 192 VAL A O 1
ATOM 1476 N N . ALA A 1 193 ? 1.994 -3.702 -2.596 1.00 98.31 193 ALA A N 1
ATOM 1477 C CA . ALA A 1 193 ? 3.415 -3.491 -2.871 1.00 98.31 193 ALA A CA 1
ATOM 1478 C C . ALA A 1 193 ? 4.190 -4.820 -2.870 1.00 98.31 193 ALA A C 1
ATOM 1480 O O . ALA A 1 193 ? 4.956 -5.097 -3.788 1.00 98.31 193 ALA A O 1
ATOM 1481 N N . TYR A 1 194 ? 3.937 -5.674 -1.877 1.00 97.69 194 TYR A N 1
ATOM 1482 C CA . TYR A 1 194 ? 4.569 -6.985 -1.760 1.00 97.69 194 TYR A CA 1
ATOM 1483 C C . TYR A 1 194 ? 4.165 -7.947 -2.887 1.00 97.69 194 TYR A C 1
ATOM 1485 O O . TYR A 1 194 ? 5.008 -8.689 -3.386 1.00 97.69 194 TYR A O 1
ATOM 1493 N N . LEU A 1 195 ? 2.908 -7.901 -3.346 1.00 97.75 195 LEU A N 1
ATOM 1494 C CA . LEU A 1 195 ? 2.447 -8.637 -4.528 1.00 97.75 195 LEU A CA 1
ATOM 1495 C C . LEU A 1 195 ? 3.304 -8.316 -5.759 1.00 97.75 195 LEU A C 1
ATOM 1497 O O . LEU A 1 195 ? 3.717 -9.234 -6.465 1.00 97.75 195 LEU A O 1
ATOM 1501 N N . ILE A 1 196 ? 3.569 -7.031 -6.014 1.00 97.31 196 ILE A N 1
ATOM 1502 C CA . ILE A 1 196 ? 4.362 -6.592 -7.172 1.00 97.31 196 ILE A CA 1
ATOM 1503 C C . ILE A 1 196 ? 5.790 -7.152 -7.079 1.00 97.31 196 ILE A C 1
ATOM 1505 O O . ILE A 1 196 ? 6.311 -7.672 -8.064 1.00 97.31 196 ILE A O 1
ATOM 1509 N N . VAL A 1 197 ? 6.388 -7.137 -5.883 1.00 96.56 197 VAL A N 1
ATOM 1510 C CA . VAL A 1 197 ? 7.714 -7.731 -5.631 1.00 96.56 197 VAL A CA 1
ATOM 1511 C C . VAL A 1 197 ? 7.696 -9.255 -5.834 1.00 96.56 197 VAL A C 1
ATOM 1513 O O . VAL A 1 197 ? 8.590 -9.802 -6.480 1.00 96.56 197 VAL A O 1
ATOM 1516 N N . CYS A 1 198 ? 6.654 -9.954 -5.367 1.00 95.75 198 CYS A N 1
ATOM 1517 C CA . CYS A 1 198 ? 6.499 -11.398 -5.592 1.00 95.75 198 CYS A CA 1
ATOM 1518 C C . CYS A 1 198 ? 6.362 -11.739 -7.077 1.00 95.75 198 CYS A C 1
ATOM 1520 O O . CYS A 1 198 ? 6.938 -12.713 -7.555 1.00 95.75 198 CYS A O 1
ATOM 1522 N N . ALA A 1 199 ? 5.609 -10.936 -7.826 1.00 94.56 199 ALA A N 1
ATOM 1523 C CA . ALA A 1 199 ? 5.401 -11.160 -9.249 1.00 94.56 199 ALA A CA 1
ATOM 1524 C C . ALA A 1 199 ? 6.674 -10.983 -10.085 1.00 94.56 199 ALA A C 1
ATOM 1526 O O . ALA A 1 199 ? 6.787 -11.598 -11.144 1.00 94.56 199 ALA A O 1
ATOM 1527 N N . ALA A 1 200 ? 7.624 -10.176 -9.605 1.00 93.50 200 ALA A N 1
ATOM 1528 C CA . ALA A 1 200 ? 8.958 -10.047 -10.184 1.00 93.50 200 ALA A CA 1
ATOM 1529 C C . ALA A 1 200 ? 9.913 -11.189 -9.783 1.00 93.50 200 ALA A C 1
ATOM 1531 O O . ALA A 1 200 ? 11.023 -11.267 -10.302 1.00 93.50 200 ALA A O 1
ATOM 1532 N N . GLY A 1 201 ? 9.499 -12.083 -8.876 1.00 92.50 201 GLY A N 1
ATOM 1533 C CA . GLY A 1 201 ? 10.340 -13.162 -8.350 1.00 92.50 201 GLY A CA 1
ATOM 1534 C C . GLY A 1 201 ? 11.367 -12.703 -7.311 1.00 92.50 201 GLY A C 1
ATOM 1535 O O . GLY A 1 201 ? 12.269 -13.463 -6.971 1.00 92.50 201 GLY A O 1
ATOM 1536 N N . GLU A 1 202 ? 11.237 -11.477 -6.799 1.00 92.62 202 GLU A N 1
ATOM 1537 C CA . GLU A 1 202 ? 12.128 -10.903 -5.779 1.00 92.62 202 GLU A CA 1
ATOM 1538 C C . GLU A 1 202 ? 11.652 -11.224 -4.344 1.00 92.62 202 GLU A C 1
ATOM 1540 O O . GLU A 1 202 ? 12.370 -11.006 -3.370 1.00 92.62 202 GLU A O 1
ATOM 1545 N N . ALA A 1 203 ? 10.444 -11.781 -4.216 1.00 93.25 203 ALA A N 1
ATOM 1546 C CA . ALA A 1 203 ? 9.825 -12.254 -2.981 1.00 93.25 203 ALA A CA 1
ATOM 1547 C C . ALA A 1 203 ? 8.993 -13.518 -3.239 1.00 93.25 203 ALA A C 1
ATOM 1549 O O . ALA A 1 203 ? 8.672 -13.840 -4.385 1.00 93.25 203 ALA A O 1
ATOM 1550 N N . THR A 1 204 ? 8.589 -14.213 -2.177 1.00 93.12 204 THR A N 1
ATOM 1551 C CA . THR A 1 204 ? 7.646 -15.332 -2.247 1.00 93.12 204 THR A CA 1
ATOM 1552 C C . THR A 1 204 ? 6.344 -14.995 -1.526 1.00 93.12 204 THR A C 1
ATOM 1554 O O . THR A 1 204 ? 6.317 -14.239 -0.552 1.00 93.12 204 THR A O 1
ATOM 1557 N N . ALA A 1 205 ? 5.241 -15.601 -1.973 1.00 93.06 205 ALA A N 1
ATOM 1558 C CA . ALA A 1 205 ? 3.938 -15.536 -1.306 1.00 93.06 205 ALA A CA 1
ATOM 1559 C C . ALA A 1 205 ? 3.893 -16.402 -0.025 1.00 93.06 205 ALA A C 1
ATOM 1561 O O . ALA A 1 205 ? 2.929 -17.119 0.229 1.00 93.06 205 ALA A O 1
ATOM 1562 N N . ASP A 1 206 ? 4.969 -16.373 0.761 1.00 92.25 206 ASP A N 1
ATOM 1563 C CA . ASP A 1 206 ? 5.133 -17.110 2.007 1.00 92.25 206 ASP A CA 1
ATOM 1564 C C . ASP A 1 206 ? 4.570 -16.296 3.193 1.00 92.25 206 ASP A C 1
ATOM 1566 O O . ASP A 1 206 ? 4.956 -15.133 3.372 1.00 92.25 206 ASP A O 1
ATOM 1570 N N . PRO A 1 207 ? 3.661 -16.858 4.019 1.00 89.12 207 PRO A N 1
ATOM 1571 C CA . PRO A 1 207 ? 3.069 -16.126 5.136 1.00 89.12 207 PRO A CA 1
ATOM 1572 C C . PRO A 1 207 ? 4.080 -15.555 6.147 1.00 89.12 207 PRO A C 1
ATOM 1574 O O . PRO A 1 207 ? 3.947 -14.372 6.475 1.00 89.12 207 PRO A O 1
ATOM 1577 N N . PRO A 1 208 ? 5.097 -16.304 6.632 1.00 88.44 208 PRO A N 1
ATOM 1578 C CA . PRO A 1 208 ? 6.173 -15.734 7.448 1.00 88.44 208 PRO A CA 1
ATOM 1579 C C . PRO A 1 208 ? 6.901 -14.554 6.793 1.00 88.44 208 PRO A C 1
ATOM 1581 O O . PRO A 1 208 ? 7.142 -13.541 7.460 1.00 88.44 208 PRO A O 1
ATOM 1584 N N . GLN A 1 209 ? 7.241 -14.645 5.502 1.00 91.19 209 GLN A N 1
ATOM 1585 C CA . GLN A 1 209 ? 7.916 -13.559 4.782 1.00 91.19 209 GLN A CA 1
ATOM 1586 C C . GLN A 1 209 ? 7.040 -12.299 4.690 1.00 91.19 209 GLN A C 1
ATOM 1588 O O . GLN A 1 209 ? 7.493 -11.212 5.063 1.00 91.19 209 GLN A O 1
ATOM 1593 N N . LEU A 1 210 ? 5.759 -12.436 4.325 1.00 91.75 210 LEU A N 1
ATOM 1594 C CA . LEU A 1 210 ? 4.817 -11.310 4.297 1.00 91.75 210 LEU A CA 1
ATOM 1595 C C . LEU A 1 210 ? 4.562 -10.728 5.700 1.00 91.75 210 LEU A C 1
ATOM 1597 O O . LEU A 1 210 ? 4.485 -9.508 5.875 1.00 91.75 210 LEU A O 1
ATOM 1601 N N . GLN A 1 211 ? 4.471 -11.578 6.727 1.00 86.88 211 GLN A N 1
ATOM 1602 C CA . GLN A 1 211 ? 4.308 -11.130 8.109 1.00 86.88 211 GLN A CA 1
ATOM 1603 C C . GLN A 1 211 ? 5.495 -10.270 8.554 1.00 86.88 211 GLN A C 1
ATOM 1605 O O . GLN A 1 211 ? 5.287 -9.178 9.094 1.00 86.88 211 GLN A O 1
ATOM 1610 N N . ARG A 1 212 ? 6.729 -10.725 8.297 1.00 85.81 212 ARG A N 1
ATOM 1611 C CA . ARG A 1 212 ? 7.942 -9.950 8.588 1.00 85.81 212 ARG A CA 1
ATOM 1612 C C . ARG A 1 212 ? 7.934 -8.640 7.812 1.00 85.81 212 ARG A C 1
ATOM 1614 O O . ARG A 1 212 ? 8.112 -7.588 8.422 1.00 85.81 212 ARG A O 1
ATOM 1621 N N . PHE A 1 213 ? 7.647 -8.680 6.510 1.00 91.38 213 PHE A N 1
ATOM 1622 C CA . PHE A 1 213 ? 7.547 -7.479 5.681 1.00 91.38 213 PHE A CA 1
ATOM 1623 C C . PHE A 1 213 ? 6.593 -6.449 6.297 1.00 91.38 213 PHE A C 1
ATOM 1625 O O . PHE A 1 213 ? 6.955 -5.285 6.437 1.00 91.38 213 PHE A O 1
ATOM 1632 N N . HIS A 1 214 ? 5.410 -6.859 6.768 1.00 87.19 214 HIS A N 1
ATOM 1633 C CA . HIS A 1 214 ? 4.488 -5.965 7.472 1.00 87.19 214 HIS A CA 1
ATOM 1634 C C . HIS A 1 214 ? 5.030 -5.417 8.795 1.00 87.19 214 HIS A C 1
ATOM 1636 O O . HIS A 1 214 ? 4.836 -4.233 9.080 1.00 87.19 214 HIS A O 1
ATOM 1642 N N . GLN A 1 215 ? 5.662 -6.262 9.610 1.00 84.19 215 GLN A N 1
ATOM 1643 C CA . GLN A 1 215 ? 6.159 -5.890 10.936 1.00 84.19 215 GLN A CA 1
ATOM 1644 C C . GLN A 1 215 ? 7.262 -4.833 10.863 1.00 84.19 215 GLN A C 1
ATOM 1646 O O . GLN A 1 215 ? 7.262 -3.910 11.680 1.00 84.19 215 GLN A O 1
ATOM 1651 N N . ARG A 1 216 ? 8.127 -4.902 9.845 1.00 86.12 216 ARG A N 1
ATOM 1652 C CA . ARG A 1 216 ? 9.242 -3.961 9.675 1.00 86.12 216 ARG A CA 1
ATOM 1653 C C . ARG A 1 216 ? 8.798 -2.510 9.554 1.00 86.12 216 ARG A C 1
ATOM 1655 O O . ARG A 1 216 ? 9.457 -1.624 10.079 1.00 86.12 216 ARG A O 1
ATOM 1662 N N . PHE A 1 217 ? 7.626 -2.241 8.975 1.00 83.38 217 PHE A N 1
ATOM 1663 C CA . PHE A 1 217 ? 7.076 -0.878 8.920 1.00 83.38 217 PHE A CA 1
ATOM 1664 C C . PHE A 1 217 ? 6.739 -0.284 10.297 1.00 83.38 217 PHE A C 1
ATOM 1666 O O . PHE A 1 217 ? 6.516 0.923 10.395 1.00 83.38 217 PHE A O 1
ATOM 1673 N N . GLY A 1 218 ? 6.679 -1.107 11.348 1.00 75.69 218 GLY A N 1
ATOM 1674 C CA . GLY A 1 218 ? 6.533 -0.672 12.736 1.00 75.69 218 GLY A CA 1
ATOM 1675 C C . GLY A 1 218 ? 7.858 -0.356 13.438 1.00 75.69 218 GLY A C 1
ATOM 1676 O O . GLY A 1 218 ? 7.836 0.276 14.492 1.00 75.69 218 GLY A O 1
ATOM 1677 N N . GLU A 1 219 ? 9.001 -0.757 12.878 1.00 79.44 219 GLU A N 1
ATOM 1678 C CA . GLU A 1 219 ? 10.320 -0.471 13.446 1.00 79.44 219 GLU A CA 1
ATOM 1679 C C . GLU A 1 219 ? 10.621 1.023 13.328 1.00 79.44 219 GLU A C 1
ATOM 1681 O O . GLU A 1 219 ? 10.496 1.605 12.253 1.00 79.44 219 GLU A O 1
ATOM 1686 N N . ALA A 1 220 ? 11.044 1.665 14.419 1.00 76.69 220 ALA A N 1
ATOM 1687 C CA . ALA A 1 220 ? 11.217 3.118 14.475 1.00 76.69 220 ALA A CA 1
ATOM 1688 C C . ALA A 1 220 ? 12.009 3.742 13.296 1.00 76.69 220 ALA A C 1
ATOM 1690 O O . ALA A 1 220 ? 11.523 4.728 12.731 1.00 76.69 220 ALA A O 1
ATOM 1691 N N . PRO A 1 221 ? 13.189 3.226 12.879 1.00 81.50 221 PRO A N 1
ATOM 1692 C CA . PRO A 1 221 ? 13.917 3.800 11.743 1.00 81.50 221 PRO A CA 1
ATOM 1693 C C . PRO A 1 221 ? 13.175 3.628 10.410 1.00 81.50 221 PRO A C 1
ATOM 1695 O O . PRO A 1 221 ? 13.118 4.573 9.622 1.00 81.50 221 PRO A O 1
ATOM 1698 N N . ILE A 1 222 ? 12.555 2.468 10.185 1.00 85.31 222 ILE A N 1
ATOM 1699 C CA . ILE A 1 222 ? 11.779 2.172 8.976 1.00 85.31 222 ILE A CA 1
ATOM 1700 C C . ILE A 1 222 ? 10.508 3.018 8.928 1.00 85.31 222 ILE A C 1
ATOM 1702 O O . ILE A 1 222 ? 10.202 3.627 7.906 1.00 85.31 222 ILE A O 1
ATOM 1706 N N . ARG A 1 223 ? 9.787 3.124 10.048 1.00 83.69 223 ARG A N 1
ATOM 1707 C CA . ARG A 1 223 ? 8.562 3.918 10.163 1.00 83.69 223 ARG A CA 1
ATOM 1708 C C . ARG A 1 223 ? 8.813 5.381 9.818 1.00 83.69 223 ARG A C 1
ATOM 1710 O O . ARG A 1 223 ? 7.994 5.966 9.114 1.00 83.69 223 ARG A O 1
ATOM 1717 N N . ARG A 1 224 ? 9.938 5.957 10.266 1.00 81.81 224 ARG A N 1
ATOM 1718 C CA . ARG A 1 224 ? 10.337 7.326 9.900 1.00 81.81 224 ARG A CA 1
ATOM 1719 C C . ARG A 1 224 ? 10.557 7.463 8.396 1.00 81.81 224 ARG A C 1
ATOM 1721 O O . ARG A 1 224 ? 9.895 8.292 7.785 1.00 81.81 224 ARG A O 1
ATOM 1728 N N . LYS A 1 225 ? 11.396 6.607 7.795 1.00 89.25 225 LYS A N 1
ATOM 1729 C CA . LYS A 1 225 ? 11.629 6.595 6.336 1.00 89.25 225 LYS A CA 1
ATOM 1730 C C . LYS A 1 225 ? 10.318 6.463 5.556 1.00 89.25 225 LYS A C 1
ATOM 1732 O O . LYS A 1 225 ? 10.101 7.190 4.595 1.00 89.25 225 LYS A O 1
ATOM 1737 N N . TYR A 1 226 ? 9.425 5.585 6.009 1.00 90.81 226 TYR A N 1
ATOM 1738 C CA . TYR A 1 226 ? 8.125 5.346 5.389 1.00 90.81 226 TYR A CA 1
ATOM 1739 C C . TYR A 1 226 ? 7.216 6.581 5.428 1.00 90.81 226 TYR A C 1
ATOM 1741 O O . TYR A 1 226 ? 6.701 6.986 4.392 1.00 90.81 226 TYR A O 1
ATOM 1749 N N . VAL A 1 227 ? 7.037 7.209 6.597 1.00 85.69 227 VAL A N 1
ATOM 1750 C CA . VAL A 1 227 ? 6.199 8.419 6.727 1.00 85.69 227 VAL A CA 1
ATOM 1751 C C . VAL A 1 227 ? 6.788 9.586 5.937 1.00 85.69 227 VAL A C 1
ATOM 1753 O O . VAL A 1 227 ? 6.052 10.273 5.234 1.00 85.69 227 VAL A O 1
ATOM 1756 N N . THR A 1 228 ? 8.108 9.784 6.003 1.00 86.69 228 THR A N 1
ATOM 1757 C CA . THR A 1 228 ? 8.796 10.810 5.209 1.00 86.69 228 THR A CA 1
ATOM 1758 C C . THR A 1 228 ? 8.622 10.562 3.712 1.00 86.69 228 THR A C 1
ATOM 1760 O O . THR A 1 228 ? 8.306 11.493 2.981 1.00 86.69 228 THR A O 1
ATOM 1763 N N . GLY A 1 229 ? 8.762 9.315 3.255 1.00 94.12 229 GLY A N 1
ATOM 1764 C CA . GLY A 1 229 ? 8.567 8.951 1.853 1.00 94.12 229 GLY A CA 1
ATOM 1765 C C . GLY A 1 229 ? 7.143 9.206 1.355 1.00 94.12 229 GLY A C 1
ATOM 1766 O O . GLY A 1 229 ? 6.982 9.722 0.254 1.00 94.12 229 GLY A O 1
ATOM 1767 N N . LEU A 1 230 ? 6.119 8.915 2.169 1.00 91.44 230 LEU A N 1
ATOM 1768 C CA . LEU A 1 230 ? 4.725 9.253 1.845 1.00 91.44 230 LEU A CA 1
ATOM 1769 C C . LEU A 1 230 ? 4.545 10.767 1.675 1.00 91.44 230 LEU A C 1
ATOM 1771 O O . LEU A 1 230 ? 4.042 11.211 0.651 1.00 91.44 230 LEU A O 1
ATOM 1775 N N . SER A 1 231 ? 5.039 11.551 2.636 1.00 89.81 231 SER A N 1
ATOM 1776 C CA . SER A 1 231 ? 4.938 13.016 2.624 1.00 89.81 231 SER A CA 1
ATOM 1777 C C . SER A 1 231 ? 5.658 13.655 1.424 1.00 89.81 231 SER A C 1
ATOM 1779 O O . SER A 1 231 ? 5.136 14.582 0.806 1.00 89.81 231 SER A O 1
ATOM 1781 N N . LEU A 1 232 ? 6.833 13.139 1.045 1.00 94.38 232 LEU A N 1
ATOM 1782 C CA . LEU A 1 232 ? 7.554 13.588 -0.151 1.00 94.38 232 LEU A CA 1
ATOM 1783 C C . LEU A 1 232 ? 6.814 13.230 -1.446 1.00 94.38 232 LEU A C 1
ATOM 1785 O O . LEU A 1 232 ? 6.779 14.046 -2.369 1.00 94.38 232 LEU A O 1
ATOM 1789 N N . ALA A 1 233 ? 6.211 12.041 -1.513 1.00 96.81 233 ALA A N 1
ATOM 1790 C CA . ALA A 1 233 ? 5.408 11.630 -2.659 1.00 96.81 233 ALA A CA 1
ATOM 1791 C C . ALA A 1 233 ? 4.140 12.485 -2.802 1.00 96.81 233 ALA A C 1
ATOM 1793 O O . ALA A 1 233 ? 3.850 12.935 -3.910 1.00 96.81 233 ALA A O 1
ATOM 1794 N N . ASP A 1 234 ? 3.462 12.808 -1.695 1.00 93.69 234 ASP A N 1
ATOM 1795 C CA . ASP A 1 234 ? 2.329 13.742 -1.685 1.00 93.69 234 ASP A CA 1
ATOM 1796 C C . ASP A 1 234 ? 2.737 15.111 -2.244 1.00 93.69 234 ASP A C 1
ATOM 1798 O O . ASP A 1 234 ? 2.087 15.631 -3.150 1.00 93.69 234 ASP A O 1
ATOM 1802 N N . GLY A 1 235 ? 3.860 15.667 -1.772 1.00 94.44 235 GLY A N 1
ATOM 1803 C CA . GLY A 1 235 ? 4.367 16.957 -2.248 1.00 94.44 235 GLY A CA 1
ATOM 1804 C C . GLY A 1 235 ? 4.708 16.965 -3.742 1.00 94.44 235 GLY A C 1
ATOM 1805 O O . GLY A 1 235 ? 4.410 17.933 -4.441 1.00 94.44 235 GLY A O 1
ATOM 1806 N N . ARG A 1 236 ? 5.295 15.881 -4.264 1.00 96.81 236 ARG A N 1
ATOM 1807 C CA . ARG A 1 236 ? 5.628 15.762 -5.696 1.00 96.81 236 ARG A CA 1
ATOM 1808 C C . ARG A 1 236 ? 4.405 15.563 -6.573 1.00 96.81 236 ARG A C 1
ATOM 1810 O O . ARG A 1 236 ? 4.342 16.137 -7.654 1.00 96.81 236 ARG A O 1
ATOM 1817 N N . ALA A 1 237 ? 3.453 14.757 -6.121 1.00 94.75 237 ALA A N 1
ATOM 1818 C CA . ALA A 1 237 ? 2.224 14.531 -6.858 1.00 94.75 237 ALA A CA 1
ATOM 1819 C C . ALA A 1 237 ? 1.363 15.801 -6.895 1.00 94.75 237 ALA A C 1
ATOM 1821 O O . ALA A 1 237 ? 0.845 16.150 -7.953 1.00 94.75 237 ALA A O 1
ATOM 1822 N N . ALA A 1 238 ? 1.310 16.551 -5.788 1.00 93.00 238 ALA A N 1
ATOM 1823 C CA . ALA A 1 238 ? 0.683 17.868 -5.736 1.00 93.00 238 ALA A CA 1
ATOM 1824 C C . ALA A 1 238 ? 1.371 18.878 -6.669 1.00 93.00 238 ALA A C 1
ATOM 1826 O O . ALA A 1 238 ? 0.689 19.601 -7.383 1.00 93.00 238 ALA A O 1
ATOM 1827 N N . ALA A 1 239 ? 2.708 18.893 -6.738 1.00 92.69 239 ALA A N 1
ATOM 1828 C CA . ALA A 1 239 ? 3.446 19.748 -7.677 1.00 92.69 239 ALA A CA 1
ATOM 1829 C C . ALA A 1 239 ? 3.204 19.399 -9.160 1.00 92.69 239 ALA A C 1
ATOM 1831 O O . ALA A 1 239 ? 3.494 20.209 -10.037 1.00 92.69 239 ALA A O 1
ATOM 1832 N N . ALA A 1 240 ? 2.694 18.197 -9.437 1.00 88.88 240 ALA A N 1
ATOM 1833 C CA . ALA A 1 240 ? 2.266 17.748 -10.757 1.00 88.88 240 ALA A CA 1
ATOM 1834 C C . ALA A 1 240 ? 0.740 17.847 -10.952 1.00 88.88 240 ALA A C 1
ATOM 1836 O O . ALA A 1 240 ? 0.208 17.214 -11.863 1.00 88.88 240 ALA A O 1
ATOM 1837 N N . ASP A 1 241 ? 0.027 18.571 -10.080 1.00 87.94 241 ASP A N 1
ATOM 1838 C CA . ASP A 1 241 ? -1.438 18.704 -10.069 1.00 87.94 241 ASP A CA 1
ATOM 1839 C C . ASP A 1 241 ? -2.185 17.357 -10.089 1.00 87.94 241 ASP A C 1
ATOM 1841 O O . ASP A 1 241 ? -3.283 17.240 -10.635 1.00 87.94 241 ASP A O 1
ATOM 1845 N N . MET A 1 242 ? -1.579 16.301 -9.528 1.00 88.19 242 MET A N 1
ATOM 1846 C CA . MET A 1 242 ? -2.091 14.924 -9.583 1.00 88.19 242 MET A CA 1
ATOM 1847 C C . MET A 1 242 ? -2.384 14.438 -11.019 1.00 88.19 242 MET A C 1
ATOM 1849 O O . MET A 1 242 ? -3.181 13.516 -11.226 1.00 88.19 242 MET A O 1
ATOM 1853 N N . ALA A 1 243 ? -1.744 15.043 -12.026 1.00 85.38 243 ALA A N 1
ATOM 1854 C CA . ALA A 1 243 ? -1.951 14.720 -13.427 1.00 85.38 243 ALA A CA 1
ATOM 1855 C C . ALA A 1 243 ? -1.315 13.364 -13.761 1.00 85.38 243 ALA A C 1
ATOM 1857 O O . ALA A 1 243 ? -0.102 13.171 -13.680 1.00 85.38 243 ALA A O 1
ATOM 1858 N N . MET A 1 244 ? -2.153 12.406 -14.152 1.00 86.88 244 MET A N 1
ATOM 1859 C CA . MET A 1 244 ? -1.713 11.060 -14.507 1.00 86.88 244 MET A CA 1
ATOM 1860 C C . MET A 1 244 ? -1.287 10.990 -15.989 1.00 86.88 244 MET A C 1
ATOM 1862 O O . MET A 1 244 ? -1.989 11.542 -16.839 1.00 86.88 244 MET A O 1
ATOM 1866 N N . PRO A 1 245 ? -0.203 10.265 -16.334 1.00 89.38 245 PRO A N 1
ATOM 1867 C CA . PRO A 1 245 ? 0.613 9.445 -15.441 1.00 89.38 245 PRO A CA 1
ATOM 1868 C C . PRO A 1 245 ? 1.643 10.264 -14.647 1.00 89.38 245 PRO A C 1
ATOM 1870 O O . PRO A 1 245 ? 2.377 11.074 -15.208 1.00 89.38 245 PRO A O 1
ATOM 1873 N N . LEU A 1 246 ? 1.751 9.976 -13.349 1.00 93.69 246 LEU A N 1
ATOM 1874 C CA . LEU A 1 246 ? 2.834 10.490 -12.512 1.00 93.69 246 LEU A CA 1
ATOM 1875 C C . LEU A 1 246 ? 4.153 9.760 -12.833 1.00 93.69 246 LEU A C 1
ATOM 1877 O O . LEU A 1 246 ? 4.124 8.559 -13.113 1.00 93.69 246 LEU A O 1
ATOM 1881 N N . PRO A 1 247 ? 5.313 10.438 -12.784 1.00 95.00 247 PRO A N 1
ATOM 1882 C CA . PRO A 1 247 ? 6.607 9.805 -13.032 1.00 95.00 247 PRO A CA 1
ATOM 1883 C C . PRO A 1 247 ? 7.063 8.926 -11.855 1.00 95.00 247 PRO A C 1
ATOM 1885 O O . PRO A 1 247 ? 6.715 9.176 -10.703 1.00 95.00 247 PRO A O 1
ATOM 1888 N N . ALA A 1 248 ? 7.935 7.945 -12.119 1.00 96.31 248 ALA A N 1
ATOM 1889 C CA . ALA A 1 248 ? 8.520 7.082 -11.081 1.00 96.31 248 ALA A CA 1
ATOM 1890 C C . ALA A 1 248 ? 9.269 7.866 -9.988 1.00 96.31 248 ALA A C 1
ATOM 1892 O O . ALA A 1 248 ? 9.280 7.474 -8.820 1.00 96.31 248 ALA A O 1
ATOM 1893 N N . SER A 1 249 ? 9.836 9.025 -10.342 1.00 96.81 249 SER A N 1
ATOM 1894 C CA . SER A 1 249 ? 10.496 9.930 -9.396 1.00 96.81 249 SER A CA 1
ATOM 1895 C C . SER A 1 249 ? 9.562 10.463 -8.305 1.00 96.81 249 SER A C 1
ATOM 1897 O O . SER A 1 249 ? 10.052 10.866 -7.251 1.00 96.81 249 SER A O 1
ATOM 1899 N N . THR A 1 250 ? 8.237 10.418 -8.494 1.00 97.88 250 THR A N 1
ATOM 1900 C CA . THR A 1 250 ? 7.263 10.769 -7.451 1.00 97.88 250 THR A CA 1
ATOM 1901 C C . THR A 1 250 ? 7.490 9.944 -6.185 1.00 97.88 250 THR A C 1
ATOM 1903 O O . THR A 1 250 ? 7.450 10.496 -5.090 1.00 97.88 250 THR A O 1
ATOM 1906 N N . VAL A 1 251 ? 7.838 8.660 -6.312 1.00 98.25 251 VAL A N 1
ATOM 1907 C CA . VAL A 1 251 ? 7.921 7.708 -5.189 1.00 98.25 251 VAL A CA 1
ATOM 1908 C C . VAL A 1 251 ? 9.343 7.230 -4.874 1.00 98.25 251 VAL A C 1
ATOM 1910 O O . VAL A 1 251 ? 9.523 6.179 -4.260 1.00 98.25 251 VAL A O 1
ATOM 1913 N N . ALA A 1 252 ? 10.364 8.001 -5.260 1.00 98.06 252 ALA A N 1
ATOM 1914 C CA . ALA A 1 252 ? 11.770 7.593 -5.175 1.00 98.06 252 ALA A CA 1
ATOM 1915 C C . ALA A 1 252 ? 12.216 7.116 -3.773 1.00 98.06 252 ALA A C 1
ATOM 1917 O O . ALA A 1 252 ? 12.860 6.076 -3.648 1.00 98.06 252 ALA A O 1
ATOM 1918 N N . GLU A 1 253 ? 11.853 7.818 -2.697 1.00 98.38 253 GLU A N 1
ATOM 1919 C CA . GLU A 1 253 ? 12.248 7.469 -1.323 1.00 98.38 253 GLU A CA 1
ATOM 1920 C C . GLU A 1 253 ? 11.547 6.207 -0.831 1.00 98.38 253 GLU A C 1
ATOM 1922 O O . GLU A 1 253 ? 12.147 5.400 -0.120 1.00 98.38 253 GLU A O 1
ATOM 1927 N N . LEU A 1 254 ? 10.290 6.009 -1.230 1.00 98.56 254 LEU A N 1
ATOM 1928 C CA . LEU A 1 254 ? 9.562 4.780 -0.930 1.00 98.56 254 LEU A CA 1
ATOM 1929 C C . LEU A 1 254 ? 10.155 3.600 -1.701 1.00 98.56 254 LEU A C 1
ATOM 1931 O O . LEU A 1 254 ? 10.269 2.515 -1.139 1.00 98.56 254 LEU A O 1
ATOM 1935 N N . ALA A 1 255 ? 10.598 3.810 -2.941 1.00 98.38 255 ALA A N 1
ATOM 1936 C CA . ALA A 1 255 ? 11.266 2.778 -3.724 1.00 98.38 255 ALA A CA 1
ATOM 1937 C C . ALA A 1 255 ? 12.610 2.372 -3.106 1.00 98.38 255 ALA A C 1
ATOM 1939 O O . ALA A 1 255 ? 12.898 1.181 -3.000 1.00 98.38 255 ALA A O 1
ATOM 1940 N N . LEU A 1 256 ? 13.409 3.336 -2.631 1.00 98.00 256 LEU A N 1
ATOM 1941 C CA . LEU A 1 256 ? 14.642 3.055 -1.885 1.00 98.00 256 LEU A CA 1
ATOM 1942 C C . LEU A 1 256 ? 14.359 2.271 -0.601 1.00 98.00 256 LEU A C 1
ATOM 1944 O O . LEU A 1 256 ? 15.056 1.298 -0.314 1.00 98.00 256 LEU A O 1
ATOM 1948 N N . LEU A 1 257 ? 13.311 2.649 0.135 1.00 97.69 257 LEU A N 1
ATOM 1949 C CA . LEU A 1 257 ? 12.892 1.908 1.317 1.00 97.69 257 LEU A CA 1
ATOM 1950 C C . LEU A 1 257 ? 12.479 0.473 0.967 1.00 97.69 257 LEU A C 1
ATOM 1952 O O . LEU A 1 257 ? 12.878 -0.457 1.657 1.00 97.69 257 LEU A O 1
ATOM 1956 N N . LEU A 1 258 ? 11.701 0.262 -0.096 1.00 97.69 258 LEU A N 1
ATOM 1957 C CA . LEU A 1 258 ? 11.286 -1.085 -0.487 1.00 97.69 258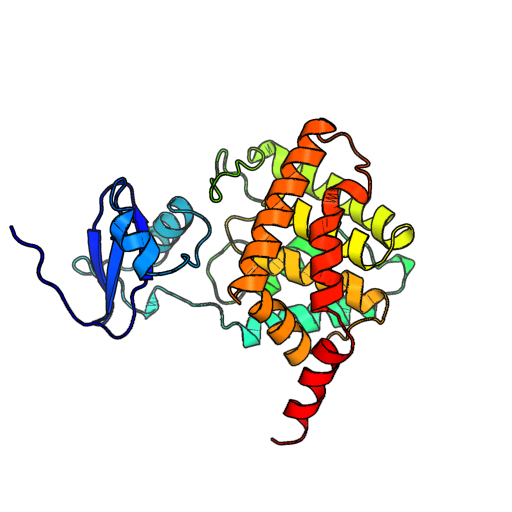 LEU A CA 1
ATOM 1958 C C . LEU A 1 258 ? 12.473 -1.957 -0.915 1.00 97.69 258 LEU A C 1
ATOM 1960 O O . LEU A 1 258 ? 12.470 -3.138 -0.586 1.00 97.69 258 LEU A O 1
ATOM 1964 N N . ARG A 1 259 ? 13.501 -1.387 -1.562 1.00 95.94 259 ARG A N 1
ATOM 1965 C CA . ARG A 1 259 ? 14.751 -2.105 -1.890 1.00 95.94 259 ARG A CA 1
ATOM 1966 C C . ARG A 1 259 ? 15.499 -2.562 -0.642 1.00 95.94 259 ARG A C 1
ATOM 1968 O O . ARG A 1 259 ? 15.989 -3.684 -0.601 1.00 95.94 259 ARG A O 1
ATOM 1975 N N . GLU A 1 260 ? 15.567 -1.708 0.379 1.00 94.62 260 GLU A N 1
ATOM 1976 C CA . GLU A 1 260 ? 16.097 -2.082 1.696 1.00 94.62 260 GLU A CA 1
ATOM 1977 C C . GLU A 1 260 ? 15.248 -3.200 2.311 1.00 94.62 260 GLU A C 1
ATOM 1979 O O . GLU A 1 260 ? 15.786 -4.192 2.796 1.00 94.62 260 GLU A O 1
ATOM 1984 N N . LEU A 1 261 ? 13.918 -3.079 2.236 1.00 93.00 261 LEU A N 1
ATOM 1985 C CA . LEU A 1 261 ? 13.014 -4.028 2.873 1.00 93.00 261 LEU A CA 1
ATOM 1986 C C . LEU A 1 261 ? 12.975 -5.416 2.214 1.00 93.00 261 LEU A C 1
ATOM 1988 O O . LEU A 1 261 ? 12.706 -6.397 2.910 1.00 93.00 261 LEU A O 1
ATOM 1992 N N . CYS A 1 262 ? 13.232 -5.481 0.907 1.00 91.56 262 CYS A N 1
ATOM 1993 C CA . CYS A 1 262 ? 13.191 -6.697 0.090 1.00 91.56 262 CYS A CA 1
ATOM 1994 C C . CYS A 1 262 ? 14.594 -7.219 -0.262 1.00 91.56 262 CYS A C 1
ATOM 1996 O O . CYS A 1 262 ? 14.745 -8.016 -1.186 1.00 91.56 262 CYS A O 1
ATOM 1998 N N . SER A 1 263 ? 15.634 -6.772 0.451 1.00 87.12 263 SER A N 1
ATOM 1999 C CA . SER A 1 263 ? 16.998 -7.249 0.221 1.00 87.12 263 SER A CA 1
ATOM 2000 C C . SER A 1 263 ? 17.100 -8.775 0.425 1.00 87.12 263 SER A C 1
ATOM 2002 O O . SER A 1 263 ? 16.412 -9.322 1.293 1.00 87.12 263 SER A O 1
ATOM 2004 N N . PRO A 1 264 ? 17.963 -9.498 -0.318 1.00 77.62 264 PRO A N 1
ATOM 2005 C CA . PRO A 1 264 ? 18.097 -10.950 -0.170 1.00 77.62 264 PRO A CA 1
ATOM 2006 C C . PRO A 1 264 ? 18.394 -11.401 1.265 1.00 77.62 264 PRO A C 1
ATOM 2008 O O . PRO A 1 264 ? 17.914 -12.450 1.689 1.00 77.62 264 PRO A O 1
ATOM 2011 N N . GLU A 1 265 ? 19.151 -10.601 2.020 1.00 75.88 265 GLU A N 1
ATOM 2012 C CA . GLU A 1 265 ? 19.461 -10.837 3.435 1.00 75.88 265 GLU A CA 1
ATOM 2013 C C . GLU A 1 265 ? 18.191 -10.814 4.294 1.00 75.88 265 GLU A C 1
ATOM 2015 O O . GLU A 1 265 ? 17.938 -11.737 5.072 1.00 75.88 265 GLU A O 1
ATOM 2020 N N . ASP A 1 266 ? 17.345 -9.803 4.097 1.00 74.56 266 ASP A N 1
ATOM 2021 C CA . ASP A 1 266 ? 16.087 -9.666 4.825 1.00 74.56 266 ASP A CA 1
ATOM 2022 C C . ASP A 1 266 ? 15.050 -10.721 4.435 1.00 74.56 266 ASP A C 1
ATOM 2024 O O . ASP A 1 266 ? 14.297 -11.192 5.292 1.00 74.56 266 ASP A O 1
ATOM 2028 N N . MET A 1 267 ? 15.035 -11.116 3.162 1.00 73.75 267 MET A N 1
ATOM 2029 C CA . MET A 1 267 ? 14.100 -12.106 2.627 1.00 73.75 267 MET A CA 1
ATOM 2030 C C . MET A 1 267 ? 14.501 -13.540 3.003 1.00 73.75 267 MET A C 1
ATOM 2032 O O . MET A 1 267 ? 13.627 -14.365 3.283 1.00 73.75 267 MET A O 1
ATOM 2036 N N . SER A 1 268 ? 15.805 -13.825 3.100 1.00 66.69 268 SER A N 1
ATOM 2037 C CA . SER A 1 268 ? 16.342 -15.136 3.505 1.00 66.69 268 SER A CA 1
ATOM 2038 C C . SER A 1 268 ? 16.269 -15.375 5.015 1.00 66.69 268 SER A C 1
ATOM 2040 O O . SER A 1 268 ? 16.127 -16.520 5.445 1.00 66.69 268 SER A O 1
ATOM 2042 N N . ALA A 1 269 ? 16.293 -14.317 5.835 1.00 61.09 269 ALA A N 1
ATOM 2043 C CA . ALA A 1 269 ? 16.166 -14.423 7.291 1.00 61.09 269 ALA A CA 1
ATOM 2044 C C . ALA A 1 269 ? 14.841 -15.077 7.752 1.00 61.09 269 ALA A C 1
ATOM 2046 O O . ALA A 1 269 ? 14.776 -15.606 8.861 1.00 61.09 269 ALA A O 1
ATOM 2047 N N . CYS A 1 270 ? 13.798 -15.088 6.910 1.00 53.12 270 CYS A N 1
ATOM 2048 C CA . CYS A 1 270 ? 12.539 -15.793 7.186 1.00 53.12 270 CYS A CA 1
ATOM 2049 C C . CYS A 1 270 ? 12.605 -17.310 6.960 1.00 53.12 270 CYS A C 1
ATOM 2051 O O . CYS A 1 270 ? 11.947 -18.053 7.686 1.00 53.12 270 CYS A O 1
ATOM 2053 N N . ALA A 1 271 ? 13.405 -17.788 6.001 1.00 47.97 271 ALA A N 1
ATOM 2054 C CA . ALA A 1 271 ? 13.439 -19.207 5.632 1.00 47.97 271 ALA A CA 1
ATOM 2055 C C . ALA A 1 271 ? 14.027 -20.104 6.741 1.00 47.97 271 ALA A C 1
ATOM 2057 O O . ALA A 1 271 ? 13.674 -21.276 6.850 1.00 47.97 271 ALA A O 1
ATOM 2058 N N . ALA A 1 272 ? 14.889 -19.549 7.601 1.00 40.94 272 ALA A N 1
ATOM 2059 C CA . ALA A 1 272 ? 15.568 -20.290 8.665 1.00 40.94 272 ALA A CA 1
ATOM 2060 C C . ALA A 1 272 ? 14.680 -20.607 9.887 1.00 40.94 272 ALA A C 1
ATOM 2062 O O . ALA A 1 272 ? 14.997 -21.513 10.653 1.00 40.94 272 ALA A O 1
ATOM 2063 N N . VAL A 1 273 ? 13.562 -19.896 10.079 1.00 45.25 273 VAL A N 1
ATOM 2064 C CA . VAL A 1 273 ? 12.680 -20.089 11.250 1.00 45.25 273 VAL A CA 1
ATOM 2065 C C . VAL A 1 273 ? 11.689 -21.246 11.036 1.00 45.25 273 VAL A C 1
ATOM 2067 O O . VAL A 1 273 ? 11.208 -21.832 12.000 1.00 45.25 273 VAL A O 1
ATOM 2070 N N . GLY A 1 274 ? 11.435 -21.642 9.782 1.00 36.44 274 GLY A N 1
ATOM 2071 C CA . GLY A 1 274 ? 10.513 -22.729 9.425 1.00 36.44 274 GLY A CA 1
ATOM 2072 C C . GLY A 1 274 ? 11.095 -24.149 9.472 1.00 36.44 274 GLY A C 1
ATOM 2073 O O . GLY A 1 274 ? 10.370 -25.094 9.188 1.00 36.44 274 GLY A O 1
ATOM 2074 N N . GLN A 1 275 ? 12.381 -24.321 9.805 1.00 32.62 275 GLN A N 1
ATOM 2075 C CA . GLN A 1 275 ? 13.039 -25.641 9.892 1.00 32.62 275 GLN A CA 1
ATOM 2076 C C . GLN A 1 275 ? 13.296 -26.118 11.334 1.00 32.62 275 GLN A C 1
ATOM 2078 O O . GLN A 1 275 ? 13.900 -27.170 11.528 1.00 32.62 275 GLN A O 1
ATOM 2083 N N . ALA A 1 276 ? 12.844 -25.367 12.344 1.00 31.28 276 ALA A N 1
ATOM 2084 C CA . ALA A 1 276 ? 13.080 -25.673 13.759 1.00 31.28 276 ALA A CA 1
ATOM 2085 C C . ALA A 1 276 ? 11.789 -25.821 14.592 1.00 31.28 276 ALA A C 1
ATOM 2087 O O . ALA A 1 276 ? 11.826 -25.609 15.805 1.00 31.28 276 ALA A O 1
ATOM 2088 N N . ALA A 1 277 ? 10.664 -26.177 13.963 1.00 30.50 277 ALA A N 1
ATOM 2089 C CA . ALA A 1 277 ? 9.398 -26.478 14.637 1.00 30.50 277 ALA A CA 1
ATOM 2090 C C . ALA A 1 277 ? 8.903 -27.883 14.277 1.00 30.50 277 ALA A C 1
ATOM 2092 O O . ALA A 1 277 ? 8.958 -28.226 13.074 1.00 30.50 277 ALA A O 1
#

InterPro domains:
  IPR003812 Fido domain [PF02661] (103-196)
  IPR003812 Fido domain [PS51459] (103-260)
  IPR036597 Fido-like domain superfamily [G3DSA:1.10.3290.10] (50-243)
  IPR036597 Fido-like domain superfamily [SSF140931] (95-203)
  IPR040198 Fido domain-containing protein [PTHR13504] (100-204)

Foldseek 3Di:
DPDDDDDDPAEAEAADCDWDFAQEPNHTYTYDHPPPVVVDVVRDDHPWFANVLVVCLQVVQDPDDPNYRYPNSDQDDDLLQLLLLLLVLLVVLLPDDPVSNFQALVSLLSNLCSNQVSHPWHSAFDQAQWDDGPPATAHGNVCLRVQSGVLSVLLRVCLVPDDLLLSLLSLLQVLVRNVRTPTSSNVSSQSSSVSSCVSVVLAHSDSLLSSLLSVQCVPVVLVVLSVVLNVQLVVQCVVVVVDPPDDSVSRVSSSVSVCVSSPPVNRVVSVVVVVPD

Sequence (277 aa):
GTPSVLEVDAVYNFVLSSGHILEIDSWLCVTLGDGRDDLRDQLGPSRFSSPAAALQLVHASAAFEGGRITKAAFRRGNASLTASRQAGAIDAFLRLPAHERRLSLQLLCAFHRAAMEETDVSSEIRQEESVAIGTHTPPVGPEVERLTEAFCKSTDAAWHTWVTHDAAAFALWWINHVHPFLDGNGRTARCVAYLIVCAAGEATADPPQLQRFHQRFGEAPIRRKYVTGLSLADGRAAAADMAMPLPASTVAELALLLRELCSPEDMSACAAVGQAA

Radius of gyration: 19.73 Å; chains: 1; bounding box: 43×47×61 Å